Protein AF-0000000068763318 (afdb_homodimer)

Secondary structure (DSSP, 8-state):
-------TTEEEEEEEESS-HHHHHHHHH-HHHHHHHSS-TT-EEEEEEE--STT-BEEEEEE-TTS-EEEE--EEEEEETTTEEEEESSEEGGGEEP--SS--EEEEEEEEETTEEEEEEEEE-SSHHHHHHHHHTTHHHHHHHHHHHHHHHHHH--/-------TTEEEEEEEESS-HHHHHHHHH-HHHHHHHSS-TT-EEEEEEE--STT-BEEEEEE-TTS-EEEE--EEEEEETTTEEEEESSEEGGGEEP--SS--EEEEEEEEETTEEEEEEEEE-SSHHHHHHHHHTTHHHHHHHHHHHHHHHHHH--

Solvent-accessible surface area (backbone atoms only — not comparable to full-atom values): 15987 Å² total; per-residue (Å²): 126,85,70,79,76,77,56,82,27,48,48,77,50,74,44,80,33,74,30,43,41,69,28,46,36,50,38,66,72,32,65,81,50,28,38,74,21,74,36,43,77,81,33,38,43,43,76,78,42,79,36,97,37,59,35,18,28,38,24,36,33,41,33,42,86,85,70,47,74,47,84,44,60,11,15,27,56,40,63,41,92,60,38,37,40,30,35,28,25,43,22,22,50,74,49,27,32,43,89,52,96,62,70,32,18,41,37,37,37,41,38,80,45,95,82,16,14,40,38,33,43,38,36,32,27,64,37,54,68,58,32,50,49,45,50,71,75,34,41,66,61,43,52,50,48,20,49,51,42,40,37,58,52,16,57,69,64,105,127,85,70,78,76,78,57,84,27,48,48,76,49,75,45,80,35,70,29,43,40,69,28,46,36,50,38,66,73,32,66,80,50,28,38,73,21,73,34,42,78,80,31,37,42,42,76,77,41,80,36,98,36,59,36,18,28,38,23,38,34,40,34,41,86,86,70,47,75,47,82,43,59,11,15,26,58,39,63,42,91,59,38,37,40,31,35,29,25,44,23,21,52,74,48,26,33,43,89,54,96,61,70,32,18,42,38,38,37,42,38,80,44,97,80,19,14,39,38,33,44,38,35,32,26,64,36,53,67,59,33,50,49,44,51,71,77,34,40,67,61,42,52,49,48,19,51,51,41,40,38,57,52,14,58,69,65,106

Radius of gyration: 21.55 Å; Cα contacts (8 Å, |Δi|>4): 702; chains: 2; bounding box: 52×62×56 Å

Foldseek 3Di:
DPPPPPDLQKDKDKDFFQFALLLLLVCVQDVVNVQQQVWQPPKTKDFDFDDQAALGKGWIWIADPVGDIDTQTKGWHHDDRSAKTKIWSQAGHNGHGDPHPAGKIWMWGWDDDPRHTTIMIMIGDPDNVSSVVCVVVPVPNTVVSSVVSSSVSSVVVD/DPPPPPDLQKDKDKDFFQFALLLLLVCVQDVVNVQQQVWQPPKTKDFPFDDQAALGKGWIWIADPVGDIDTQTKGWHHDDRSAKTKIWSQAGHNGHGDPDPAGKIWMWGWDDDPRHIIIMIMIGDPDNVSSVVCVVVPVPNTVVSSVVSSSVSSVVVD

InterPro domains:
  IPR013538 Activator of Hsp90 ATPase homologue 1/2-like, C-terminal [PF08327] (19-153)
  IPR023393 START-like domain superfamily [G3DSA:3.30.530.20] (2-156)

Sequence (316 aa):
MSRSATDSRDLVISRLLSAPAPALWRAWADPALLRTWWCPKPWQTEVLAFDFRAGGAFHTVMHGPDGERSDNPGCFLEVIPQQKIVMTSMLTADYRPAVSPFAMTAIITFADEQVGCRYTATVLHADDETREQHEQMGFFEGWNIVIDQLNDLALTLRMSRSATDSRDLVISRLLSAPAPALWRAWADPALLRTWWCPKPWQTEVLAFDFRAGGAFHTVMHGPDGERSDNPGCFLEVIPQQKIVMTSMLTADYRPAVSPFAMTAIITFADEQVGCRYTATVLHADDETREQHEQMGFFEGWNIVIDQLNDLALTLR

pLDDT: mean 95.03, std 11.16, range [24.98, 98.94]

Nearest PDB structures (foldseek):
  1xfs-assembly1_A  TM=9.653E-01  e=9.994E-19  Nitrosomonas europaea ATCC 19718
  1xfs-assembly1_B  TM=9.425E-01  e=2.017E-18  Nitrosomonas europaea ATCC 19718
  1xuv-assembly2_B-2  TM=8.984E-01  e=3.960E-11  Methanosarcina mazei Go1
  3uid-assembly1_A  TM=8.480E-01  e=1.031E-11  Mycolicibacterium smegmatis MC2 155
  2ldk-assembly1_A  TM=8.681E-01  e=1.049E-09  Paenarthrobacter aurescens TC1

Organism: NCBI:txid1432552

Structure (mmCIF, N/CA/C/O backbone):
data_AF-0000000068763318-model_v1
#
loop_
_entity.id
_entity.type
_entity.pdbx_description
1 polymer 'Probable glutathione S-transferase-related transmembrane protein'
#
loop_
_atom_site.group_PDB
_atom_site.id
_atom_site.type_symbol
_atom_site.label_atom_id
_atom_site.label_alt_id
_atom_site.label_comp_id
_atom_site.label_asym_id
_atom_site.label_entity_id
_atom_site.label_seq_id
_atom_site.pdbx_PDB_ins_code
_atom_site.Cartn_x
_atom_site.Cartn_y
_atom_site.Cartn_z
_atom_site.occupancy
_atom_site.B_iso_or_equiv
_atom_site.auth_seq_id
_atom_site.auth_comp_id
_atom_site.auth_asym_id
_atom_site.auth_atom_id
_atom_site.pdbx_PDB_model_num
ATOM 1 N N . MET A 1 1 ? 29.812 12.094 3.412 1 24.98 1 MET A N 1
ATOM 2 C CA . MET A 1 1 ? 28.672 11.477 4.078 1 24.98 1 MET A CA 1
ATOM 3 C C . MET A 1 1 ? 27.547 11.188 3.084 1 24.98 1 MET A C 1
ATOM 5 O O . MET A 1 1 ? 27.094 12.094 2.379 1 24.98 1 MET A O 1
ATOM 9 N N . SER A 1 2 ? 27.438 10.055 2.266 1 31.58 2 SER A N 1
ATOM 10 C CA . SER A 1 2 ? 26.891 9.977 0.915 1 31.58 2 SER A CA 1
ATOM 11 C C . SER A 1 2 ? 25.469 10.562 0.855 1 31.58 2 SER A C 1
ATOM 13 O O . SER A 1 2 ? 24.641 10.281 1.722 1 31.58 2 SER A O 1
ATOM 15 N N . ARG A 1 3 ? 25.234 11.695 0.525 1 34.66 3 ARG A N 1
ATOM 16 C CA . ARG A 1 3 ? 23.984 12.422 0.266 1 34.66 3 ARG A CA 1
ATOM 17 C C . ARG A 1 3 ? 22.922 11.5 -0.321 1 34.66 3 ARG A C 1
ATOM 19 O O . ARG A 1 3 ? 23.078 11.016 -1.446 1 34.66 3 ARG A O 1
ATOM 26 N N . SER A 1 4 ? 22.438 10.383 0.184 1 43.97 4 SER A N 1
ATOM 27 C CA . SER A 1 4 ? 21.516 9.508 -0.522 1 43.97 4 SER A CA 1
ATOM 28 C C . SER A 1 4 ? 20.641 10.289 -1.499 1 43.97 4 SER A C 1
ATOM 30 O O . SER A 1 4 ? 19.969 11.25 -1.11 1 43.97 4 SER A O 1
ATOM 32 N N . ALA A 1 5 ? 20.938 10.516 -2.746 1 52.41 5 ALA A N 1
ATOM 33 C CA . ALA A 1 5 ? 20.438 11.289 -3.885 1 52.41 5 ALA A CA 1
ATOM 34 C C . ALA A 1 5 ? 18.922 11.289 -3.936 1 52.41 5 ALA A C 1
ATOM 36 O O . ALA A 1 5 ? 18.297 10.227 -3.939 1 52.41 5 ALA A O 1
ATOM 37 N N . THR A 1 6 ? 18.234 12.367 -3.412 1 72.25 6 THR A N 1
ATOM 38 C CA . THR A 1 6 ? 16.797 12.656 -3.436 1 72.25 6 THR A CA 1
ATOM 39 C C . THR A 1 6 ? 16.188 12.266 -4.781 1 72.25 6 THR A C 1
ATOM 41 O O . THR A 1 6 ? 16.75 12.586 -5.836 1 72.25 6 THR A O 1
ATOM 44 N N . ASP A 1 7 ? 15.477 11.141 -4.863 1 91.25 7 ASP A N 1
ATOM 45 C CA . ASP A 1 7 ? 14.68 10.812 -6.043 1 91.25 7 ASP A CA 1
ATOM 46 C C . ASP A 1 7 ? 13.922 12.039 -6.551 1 91.25 7 ASP A C 1
ATOM 48 O O . ASP A 1 7 ? 13.219 12.703 -5.789 1 91.25 7 ASP A O 1
ATOM 52 N N . SER A 1 8 ? 14.242 12.492 -7.785 1 94.25 8 SER A N 1
ATOM 53 C CA . SER A 1 8 ? 13.641 13.695 -8.344 1 94.25 8 SER A CA 1
ATOM 54 C C . SER A 1 8 ? 12.117 13.656 -8.234 1 94.25 8 SER A C 1
ATOM 56 O O . SER A 1 8 ? 11.453 14.688 -8.344 1 94.25 8 SER A O 1
ATOM 58 N N . ARG A 1 9 ? 11.609 12.539 -8.016 1 96.44 9 ARG A N 1
ATOM 59 C CA . ARG A 1 9 ? 10.164 12.359 -7.961 1 96.44 9 ARG A CA 1
ATOM 60 C C . ARG A 1 9 ? 9.633 12.617 -6.555 1 96.44 9 ARG A C 1
ATOM 62 O O . ARG A 1 9 ? 8.43 12.5 -6.309 1 96.44 9 ARG A O 1
ATOM 69 N N . ASP A 1 10 ? 10.469 12.945 -5.605 1 98.19 10 ASP A N 1
ATOM 70 C CA . ASP A 1 10 ? 10.062 13.117 -4.215 1 98.19 10 ASP A CA 1
ATOM 71 C C . ASP A 1 10 ? 10 14.594 -3.836 1 98.19 10 ASP A C 1
ATOM 73 O O . ASP A 1 10 ? 10.789 15.398 -4.34 1 98.19 10 ASP A O 1
ATOM 77 N N . LEU A 1 11 ? 9.039 14.977 -3.016 1 98.44 11 LEU A N 1
ATOM 78 C CA . LEU A 1 11 ? 9.016 16.234 -2.291 1 98.44 11 LEU A CA 1
ATOM 79 C C . LEU A 1 11 ? 9.273 16.016 -0.804 1 98.44 11 LEU A C 1
ATOM 81 O O . LEU A 1 11 ? 8.734 15.094 -0.205 1 98.44 11 LEU A O 1
ATOM 85 N N . VAL A 1 12 ? 10.109 16.891 -0.189 1 98.44 12 VAL A N 1
ATOM 86 C CA . VAL A 1 12 ? 10.508 16.641 1.193 1 98.44 12 VAL A CA 1
ATOM 87 C C . VAL A 1 12 ? 10.461 17.938 1.984 1 98.44 12 VAL A C 1
ATOM 89 O O . VAL A 1 12 ? 10.914 18.984 1.502 1 98.44 12 VAL A O 1
ATOM 92 N N . ILE A 1 13 ? 9.883 17.922 3.158 1 98.5 13 ILE A N 1
ATOM 93 C CA . ILE A 1 13 ? 9.969 18.953 4.176 1 98.5 13 ILE A CA 1
ATOM 94 C C . ILE A 1 13 ? 10.531 18.375 5.469 1 98.5 13 ILE A C 1
ATOM 96 O O . ILE A 1 13 ? 10.023 17.359 5.969 1 98.5 13 ILE A O 1
ATOM 100 N N . SER A 1 14 ? 11.57 18.906 5.973 1 98.44 14 SER A N 1
ATOM 101 C CA . SER A 1 14 ? 12.133 18.531 7.262 1 98.44 14 SER A CA 1
ATOM 102 C C . SER A 1 14 ? 12.266 19.734 8.188 1 98.44 14 SER A C 1
ATOM 104 O O . SER A 1 14 ? 12.883 20.75 7.82 1 98.44 14 SER A O 1
ATOM 106 N N . ARG A 1 15 ? 11.68 19.641 9.305 1 97.94 15 ARG A N 1
ATOM 107 C CA . ARG A 1 15 ? 11.672 20.75 10.258 1 97.94 15 ARG A CA 1
ATOM 108 C C . ARG A 1 15 ? 11.945 20.25 11.672 1 97.94 15 ARG A C 1
ATOM 110 O O . ARG A 1 15 ? 11.547 19.141 12.039 1 97.94 15 ARG A O 1
ATOM 117 N N . LEU A 1 16 ? 12.656 21.094 12.414 1 98.19 16 LEU A N 1
ATOM 118 C CA . LEU A 1 16 ? 12.75 20.859 13.852 1 98.19 16 LEU A CA 1
ATOM 119 C C . LEU A 1 16 ? 11.586 21.531 14.586 1 98.19 16 LEU A C 1
ATOM 121 O O . LEU A 1 16 ? 11.469 22.766 14.586 1 98.19 16 LEU A O 1
ATOM 125 N N . LEU A 1 17 ? 10.75 20.703 15.156 1 98.5 17 LEU A N 1
ATOM 126 C CA . LEU A 1 17 ? 9.586 21.203 15.875 1 98.5 17 LEU A CA 1
ATOM 127 C C . LEU A 1 17 ? 9.867 21.266 17.375 1 98.5 17 LEU A C 1
ATOM 129 O O . LEU A 1 17 ? 10.617 20.453 17.906 1 98.5 17 LEU A O 1
ATOM 133 N N . SER A 1 18 ? 9.289 22.172 18.047 1 97.5 18 SER A N 1
ATOM 134 C CA . SER A 1 18 ? 9.477 22.328 19.484 1 97.5 18 SER A CA 1
ATOM 135 C C . SER A 1 18 ? 8.734 21.266 20.266 1 97.5 18 SER A C 1
ATOM 137 O O . SER A 1 18 ? 9.148 20.875 21.359 1 97.5 18 SER A O 1
ATOM 139 N N . ALA A 1 19 ? 7.641 20.781 19.766 1 97.5 19 ALA A N 1
ATOM 140 C CA . ALA A 1 19 ? 6.863 19.75 20.453 1 97.5 19 ALA A CA 1
ATOM 141 C C . ALA A 1 19 ? 7.605 18.406 20.438 1 97.5 19 ALA A C 1
ATOM 143 O O . ALA A 1 19 ? 8.227 18.047 19.438 1 97.5 19 ALA A O 1
ATOM 144 N N . PRO A 1 20 ? 7.547 17.703 21.578 1 96.19 20 PRO A N 1
ATOM 145 C CA . PRO A 1 20 ? 8.203 16.391 21.609 1 96.19 20 PRO A CA 1
ATOM 146 C C . PRO A 1 20 ? 7.453 15.336 20.797 1 96.19 20 PRO A C 1
ATOM 148 O O . PRO A 1 20 ? 6.254 15.484 20.547 1 96.19 20 PRO A O 1
ATOM 151 N N . ALA A 1 21 ? 8.078 14.242 20.484 1 96.88 21 ALA A N 1
ATOM 152 C CA . ALA A 1 21 ? 7.559 13.195 19.609 1 96.88 21 ALA A CA 1
ATOM 153 C C . ALA A 1 21 ? 6.27 12.602 20.172 1 96.88 21 ALA A C 1
ATOM 155 O O . ALA A 1 21 ? 5.301 12.414 19.438 1 96.88 21 ALA A O 1
ATOM 156 N N . PRO A 1 22 ? 6.195 12.344 21.469 1 97 22 PRO A N 1
ATOM 157 C CA . PRO A 1 22 ? 4.957 11.742 21.969 1 97 22 PRO A CA 1
ATOM 158 C C . PRO A 1 22 ? 3.738 12.641 21.75 1 97 22 PRO A C 1
ATOM 160 O O . PRO A 1 22 ? 2.648 12.148 21.453 1 97 22 PRO A O 1
ATOM 163 N N . ALA A 1 23 ? 3.93 13.93 21.906 1 97.62 23 ALA A N 1
ATOM 164 C CA . ALA A 1 23 ? 2.826 14.867 21.703 1 97.62 23 ALA A CA 1
ATOM 165 C C . ALA A 1 23 ? 2.434 14.953 20.234 1 97.62 23 ALA A C 1
ATOM 167 O O . ALA A 1 23 ? 1.246 15 19.906 1 97.62 23 ALA A O 1
ATOM 168 N N . LEU A 1 24 ? 3.408 14.961 19.375 1 98.56 24 LEU A N 1
ATOM 169 C CA . LEU A 1 24 ? 3.146 14.953 17.938 1 98.56 24 LEU A CA 1
ATOM 170 C C . LEU A 1 24 ? 2.406 13.68 17.531 1 98.56 24 LEU A C 1
ATOM 172 O O . LEU A 1 24 ? 1.455 13.734 16.75 1 98.56 24 LEU A O 1
ATOM 176 N N . TRP A 1 25 ? 2.816 12.617 18.109 1 98.5 25 TRP A N 1
ATOM 177 C CA . TRP A 1 25 ? 2.201 11.32 17.828 1 98.5 25 TRP A CA 1
ATOM 178 C C . TRP A 1 25 ? 0.743 11.305 18.266 1 98.5 25 TRP A C 1
ATOM 180 O O . TRP A 1 25 ? -0.128 10.828 17.531 1 98.5 25 TRP A O 1
ATOM 190 N N . ARG A 1 26 ? 0.531 11.812 19.391 1 98.25 26 ARG A N 1
ATOM 191 C CA . ARG A 1 26 ? -0.837 11.875 19.906 1 98.25 26 ARG A CA 1
ATOM 192 C C . ARG A 1 26 ? -1.73 12.688 18.969 1 98.25 26 ARG A C 1
ATOM 194 O O . ARG A 1 26 ? -2.867 12.289 18.688 1 98.25 26 ARG A O 1
ATOM 201 N N . ALA A 1 27 ? -1.209 13.773 18.453 1 98.69 27 ALA A N 1
ATOM 202 C CA . ALA A 1 27 ? -1.957 14.609 17.516 1 98.69 27 ALA A CA 1
ATOM 203 C C . ALA A 1 27 ? -2.287 13.844 16.234 1 98.69 27 ALA A C 1
ATOM 205 O O . ALA A 1 27 ? -3.367 14.016 15.672 1 98.69 27 ALA A O 1
ATOM 206 N N . TRP A 1 28 ? -1.395 12.984 15.789 1 98.75 28 TRP A N 1
ATOM 207 C CA . TRP A 1 28 ? -1.589 12.156 14.602 1 98.75 28 TRP A CA 1
ATOM 208 C C . TRP A 1 28 ? -2.59 11.039 14.867 1 98.75 28 TRP A C 1
ATOM 210 O O . TRP A 1 28 ? -3.449 10.75 14.039 1 98.75 28 TRP A O 1
ATOM 220 N N . ALA A 1 29 ? -2.5 10.484 16.016 1 98.56 29 ALA A N 1
ATOM 221 C CA . ALA A 1 29 ? -3.131 9.195 16.281 1 98.56 29 ALA A CA 1
ATOM 222 C C . ALA A 1 29 ? -4.594 9.367 16.672 1 98.56 29 ALA A C 1
ATOM 224 O O . ALA A 1 29 ? -5.371 8.414 16.625 1 98.56 29 ALA A O 1
ATOM 225 N N . ASP A 1 30 ? -4.949 10.516 17.078 1 98.44 30 ASP A N 1
ATOM 226 C CA . ASP A 1 30 ? -6.316 10.805 17.516 1 98.44 30 ASP A CA 1
ATOM 227 C C . ASP A 1 30 ? -7.082 11.578 16.438 1 98.44 30 ASP A C 1
ATOM 229 O O . ASP A 1 30 ? -6.789 12.742 16.172 1 98.44 30 ASP A O 1
ATOM 233 N N . PRO A 1 31 ? -8.109 10.906 15.852 1 98.56 31 PRO A N 1
ATOM 234 C CA . PRO A 1 31 ? -8.82 11.57 14.758 1 98.56 31 PRO A CA 1
ATOM 235 C C . PRO A 1 31 ? -9.5 12.867 15.203 1 98.56 31 PRO A C 1
ATOM 237 O O . PRO A 1 31 ? -9.695 13.773 14.391 1 98.56 31 PRO A O 1
ATOM 240 N N . ALA A 1 32 ? -9.914 12.961 16.438 1 98.38 32 ALA A N 1
ATOM 241 C CA . ALA A 1 32 ? -10.508 14.195 16.953 1 98.38 32 ALA A CA 1
ATOM 242 C C . ALA A 1 32 ? -9.484 15.336 16.953 1 98.38 32 ALA A C 1
ATOM 244 O O . ALA A 1 32 ? -9.844 16.5 16.734 1 98.38 32 ALA A O 1
ATOM 245 N N . LEU A 1 33 ? -8.242 15.039 17.234 1 98.69 33 LEU A N 1
ATOM 246 C CA . LEU A 1 33 ? -7.172 16.031 17.172 1 98.69 33 LEU A CA 1
ATOM 247 C C . LEU A 1 33 ? -6.746 16.281 15.734 1 98.69 33 LEU A C 1
ATOM 249 O O . LEU A 1 33 ? -6.527 17.438 15.336 1 98.69 33 LEU A O 1
ATOM 253 N N . LEU A 1 34 ? -6.656 15.203 14.922 1 98.69 34 LEU A N 1
ATOM 254 C CA . LEU A 1 34 ? -6.219 15.305 13.531 1 98.69 34 LEU A CA 1
ATOM 255 C C . LEU A 1 34 ? -7.082 16.297 12.758 1 98.69 34 LEU A C 1
ATOM 257 O O . LEU A 1 34 ? -6.566 17.109 11.992 1 98.69 34 LEU A O 1
ATOM 261 N N . ARG A 1 35 ? -8.375 16.297 12.977 1 98 35 ARG A N 1
ATOM 262 C CA . ARG A 1 35 ? -9.305 17.141 12.234 1 98 35 ARG A CA 1
ATOM 263 C C . ARG A 1 35 ? -8.969 18.625 12.422 1 98 35 ARG A C 1
ATOM 265 O O . ARG A 1 35 ? -9.359 19.453 11.609 1 98 35 ARG A O 1
ATOM 272 N N . THR A 1 36 ? -8.258 18.938 13.469 1 98.12 36 THR A N 1
ATOM 273 C CA . THR A 1 36 ? -8.047 20.344 13.812 1 98.12 36 THR A CA 1
ATOM 274 C C . THR A 1 36 ? -6.816 20.891 13.109 1 98.12 36 THR A C 1
ATOM 276 O O . THR A 1 36 ? -6.637 22.109 13.023 1 98.12 36 THR A O 1
ATOM 279 N N . TRP A 1 37 ? -5.957 20.047 12.594 1 98.62 37 TRP A N 1
ATOM 280 C CA . TRP A 1 37 ? -4.699 20.578 12.094 1 98.62 37 TRP A CA 1
ATOM 281 C C . TRP A 1 37 ? -4.414 20.078 10.68 1 98.62 37 TRP A C 1
ATOM 283 O O . TRP A 1 37 ? -3.535 20.594 9.992 1 98.62 37 TRP A O 1
ATOM 293 N N . TRP A 1 38 ? -5.059 19.078 10.141 1 98.44 38 TRP A N 1
ATOM 294 C CA . TRP A 1 38 ? -4.695 18.297 8.961 1 98.44 38 TRP A CA 1
ATOM 295 C C . TRP A 1 38 ? -4.895 19.109 7.691 1 98.44 38 TRP A C 1
ATOM 297 O O . TRP A 1 38 ? -4.262 18.844 6.668 1 98.44 38 TRP A O 1
ATOM 307 N N . CYS A 1 39 ? -5.762 20.109 7.621 1 98 39 CYS A N 1
ATOM 308 C CA . CYS A 1 39 ? -5.922 21.031 6.496 1 98 39 CYS A CA 1
ATOM 309 C C . CYS A 1 39 ? -5.352 22.406 6.824 1 98 39 CYS A C 1
ATOM 311 O O . CYS A 1 39 ? -5.496 22.891 7.949 1 98 39 CYS A O 1
ATOM 313 N N . PRO A 1 40 ? -4.793 22.953 5.793 1 97.38 40 PRO A N 1
ATOM 314 C CA . PRO A 1 40 ? -4.41 24.359 6.031 1 97.38 40 PRO A CA 1
ATOM 315 C C . PRO A 1 40 ? -5.617 25.266 6.219 1 97.38 40 PRO A C 1
ATOM 317 O O . PRO A 1 40 ? -6.504 25.312 5.363 1 97.38 40 PRO A O 1
ATOM 320 N N . LYS A 1 41 ? -5.648 25.953 7.285 1 96.19 41 LYS A N 1
ATOM 321 C CA . LYS A 1 41 ? -6.742 26.891 7.543 1 96.19 41 LYS A CA 1
ATOM 322 C C . LYS A 1 41 ? -6.824 27.953 6.457 1 96.19 41 LYS A C 1
ATOM 324 O O . LYS A 1 41 ? -5.797 28.438 5.965 1 96.19 41 LYS A O 1
ATOM 329 N N . PRO A 1 42 ? -7.957 28.344 5.926 1 96.94 42 PRO A N 1
ATOM 330 C CA . PRO A 1 42 ? -9.234 28.125 6.613 1 96.94 42 PRO A CA 1
ATOM 331 C C . PRO A 1 42 ? -9.945 26.859 6.164 1 96.94 42 PRO A C 1
ATOM 333 O O . PRO A 1 42 ? -11.117 26.656 6.496 1 96.94 42 PRO A O 1
ATOM 336 N N . TRP A 1 43 ? -9.273 26.016 5.391 1 97.56 43 TRP A N 1
ATOM 337 C CA . TRP A 1 43 ? -9.867 24.719 5.055 1 97.56 43 TRP A CA 1
ATOM 338 C C . TRP A 1 43 ? -10.141 23.906 6.312 1 97.56 43 TRP A C 1
ATOM 340 O O . TRP A 1 43 ? -9.461 24.062 7.324 1 97.56 43 TRP A O 1
ATOM 350 N N . GLN A 1 44 ? -11.164 23.062 6.156 1 98.06 44 GLN A N 1
ATOM 351 C CA . GLN A 1 44 ? -11.539 22.203 7.273 1 98.06 44 GLN A CA 1
ATOM 352 C C . GLN A 1 44 ? -11.461 20.734 6.887 1 98.06 44 GLN A C 1
ATOM 354 O O . GLN A 1 44 ? -11.656 20.375 5.719 1 98.06 44 GLN A O 1
ATOM 359 N N . THR A 1 45 ? -11.203 19.938 7.91 1 98.56 45 THR A N 1
ATOM 360 C CA . THR A 1 45 ? -11.117 18.5 7.699 1 98.56 45 THR A CA 1
ATOM 361 C C . THR A 1 45 ? -12.312 17.797 8.32 1 98.56 45 THR A C 1
ATOM 363 O O . THR A 1 45 ? -12.656 18.047 9.477 1 98.56 45 THR A O 1
ATOM 366 N N . GLU A 1 46 ? -12.914 17.016 7.598 1 98.44 46 GLU A N 1
ATOM 367 C CA . GLU A 1 46 ? -13.82 15.984 8.102 1 98.44 46 GLU A CA 1
ATOM 368 C C . GLU A 1 46 ? -13.188 14.602 8.031 1 98.44 46 GLU A C 1
ATOM 370 O O . GLU A 1 46 ? -12.688 14.188 6.98 1 98.44 46 GLU A O 1
ATOM 375 N N . VAL A 1 47 ? -13.133 13.867 9.156 1 98.69 47 VAL A N 1
ATOM 376 C CA . VAL A 1 47 ? -12.609 12.508 9.164 1 98.69 47 VAL A CA 1
ATOM 377 C C . VAL A 1 47 ? -13.75 11.516 9 1 98.69 47 VAL A C 1
ATOM 379 O O . VAL A 1 47 ? -14.594 11.367 9.891 1 98.69 47 VAL A O 1
ATOM 382 N N . LEU A 1 48 ? -13.766 10.82 7.91 1 98.38 48 LEU A N 1
ATOM 383 C CA . LEU A 1 48 ? -14.844 9.875 7.633 1 98.38 48 LEU A CA 1
ATOM 384 C C . LEU A 1 48 ? -14.5 8.492 8.164 1 98.38 48 LEU A C 1
ATOM 386 O O . LEU A 1 48 ? -15.383 7.77 8.641 1 98.38 48 LEU A O 1
ATOM 390 N N . ALA A 1 49 ? -13.336 8.008 8.07 1 98.69 49 ALA A N 1
ATOM 391 C CA . ALA A 1 49 ? -12.836 6.742 8.586 1 98.69 49 ALA A CA 1
ATOM 392 C C . ALA A 1 49 ? -11.367 6.859 8.992 1 98.69 49 ALA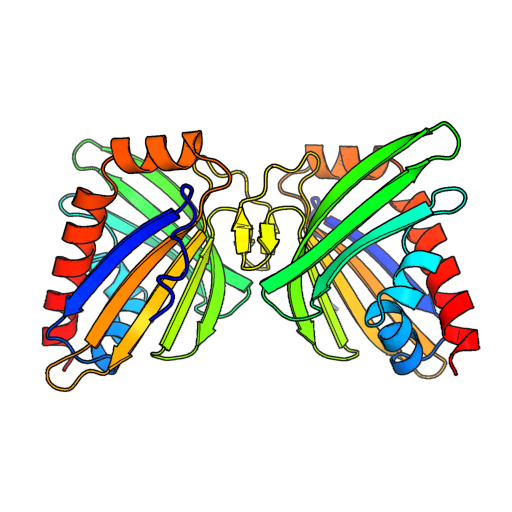 A C 1
ATOM 394 O O . ALA A 1 49 ? -10.57 7.488 8.289 1 98.69 49 ALA A O 1
ATOM 395 N N . PHE A 1 50 ? -11.039 6.332 10.109 1 98.88 50 PHE A N 1
ATOM 396 C CA . PHE A 1 50 ? -9.703 6.41 10.68 1 98.88 50 PHE A CA 1
ATOM 397 C C . PHE A 1 50 ? -9.383 5.156 11.477 1 98.88 50 PHE A C 1
ATOM 399 O O . PHE A 1 50 ? -9.984 4.906 12.523 1 98.88 50 PHE A O 1
ATOM 406 N N . ASP A 1 51 ? -8.516 4.316 10.992 1 98.81 51 ASP A N 1
ATOM 407 C CA . ASP A 1 51 ? -8 3.096 11.609 1 98.81 51 ASP A CA 1
ATOM 408 C C . ASP A 1 51 ? -6.477 3.051 11.547 1 98.81 51 ASP A C 1
ATOM 410 O O . ASP A 1 51 ? -5.898 2.613 10.555 1 98.81 51 ASP A O 1
ATOM 414 N N . PHE A 1 52 ? -5.836 3.514 12.633 1 98.69 52 PHE A N 1
ATOM 415 C CA . PHE A 1 52 ? -4.43 3.896 12.664 1 98.69 52 PHE A CA 1
ATOM 416 C C . PHE A 1 52 ? -3.537 2.67 12.812 1 98.69 52 PHE A C 1
ATOM 418 O O . PHE A 1 52 ? -2.822 2.535 13.812 1 98.69 52 PHE A O 1
ATOM 425 N N . ARG A 1 53 ? -3.498 1.783 11.82 1 98.38 53 ARG A N 1
ATOM 426 C CA . ARG A 1 53 ? -2.684 0.579 11.688 1 98.38 53 ARG A CA 1
ATOM 427 C C . ARG A 1 53 ? -2.416 0.256 10.219 1 98.38 53 ARG A C 1
ATOM 429 O O . ARG A 1 53 ? -3.102 0.765 9.328 1 98.38 53 ARG A O 1
ATOM 436 N N . ALA A 1 54 ? -1.438 -0.583 9.969 1 98.25 54 ALA A N 1
ATOM 437 C CA . ALA A 1 54 ? -1.193 -1.046 8.602 1 98.25 54 ALA A CA 1
ATOM 438 C C . ALA A 1 54 ? -2.455 -1.656 7.996 1 98.25 54 ALA A C 1
ATOM 440 O O . ALA A 1 54 ? -3.115 -2.484 8.625 1 98.25 54 ALA A O 1
ATOM 441 N N . GLY A 1 55 ? -2.83 -1.16 6.82 1 98.5 55 GLY A N 1
ATOM 442 C CA . GLY A 1 55 ? -4.039 -1.62 6.156 1 98.5 55 GLY A CA 1
ATOM 443 C C . GLY A 1 55 ? -5.281 -0.863 6.586 1 98.5 55 GLY A C 1
ATOM 444 O O . GLY A 1 55 ? -6.352 -1.032 5.996 1 98.5 55 GLY A O 1
ATOM 445 N N . GLY A 1 56 ? -5.164 -0.032 7.562 1 98.75 56 GLY A N 1
ATOM 446 C CA . GLY A 1 56 ? -6.301 0.702 8.094 1 98.75 56 GLY A CA 1
ATOM 447 C C . GLY A 1 56 ? -6.711 1.878 7.23 1 98.75 56 GLY A C 1
ATOM 448 O O . GLY A 1 56 ? -5.891 2.422 6.484 1 98.75 56 GLY A O 1
ATOM 449 N N . ALA A 1 57 ? -7.891 2.316 7.379 1 98.69 57 ALA A N 1
ATOM 450 C CA . ALA A 1 57 ? -8.469 3.408 6.602 1 98.69 57 ALA A CA 1
ATOM 451 C C . ALA A 1 57 ? -7.93 4.758 7.059 1 98.69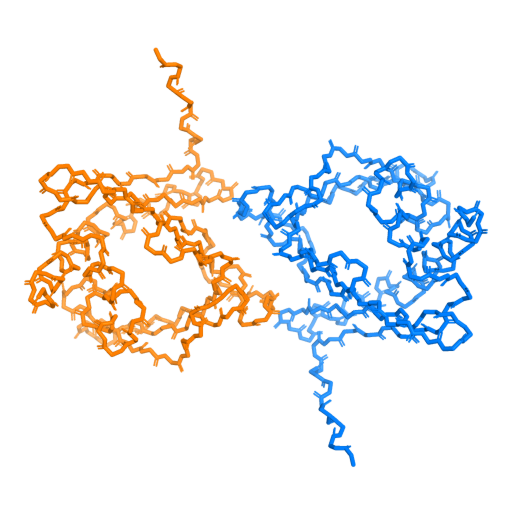 57 ALA A C 1
ATOM 453 O O . ALA A 1 57 ? -7.773 4.996 8.258 1 98.69 57 ALA A O 1
ATOM 454 N N . PHE A 1 58 ? -7.613 5.559 6.219 1 98.62 58 PHE A N 1
ATOM 455 C CA . PHE A 1 58 ? -7.414 6.992 6.391 1 98.62 58 PHE A CA 1
ATOM 456 C C . PHE A 1 58 ? -8.25 7.781 5.395 1 98.62 58 PHE A C 1
ATOM 458 O O . PHE A 1 58 ? -7.777 8.125 4.312 1 98.62 58 PHE A O 1
ATOM 465 N N . HIS A 1 59 ? -9.484 8.133 5.766 1 98.12 59 HIS A N 1
ATOM 466 C CA . HIS A 1 59 ? -10.445 8.758 4.871 1 98.12 59 HIS A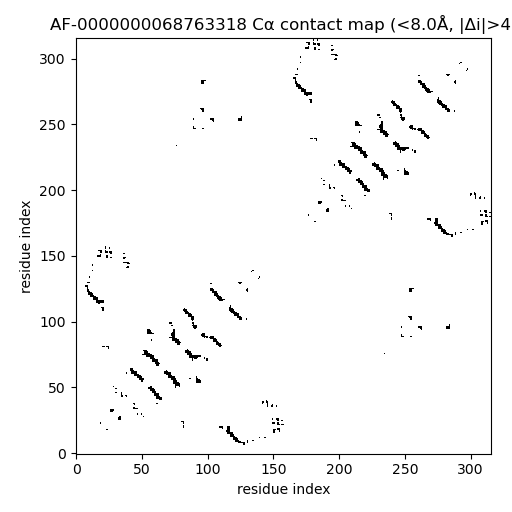 CA 1
ATOM 467 C C . HIS A 1 59 ? -10.891 10.117 5.402 1 98.12 59 HIS A C 1
ATOM 469 O O . HIS A 1 59 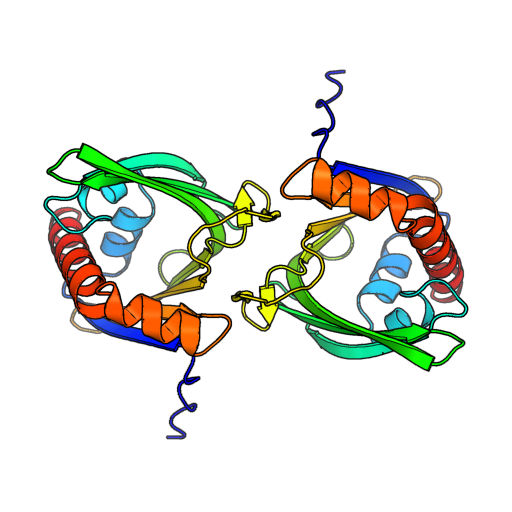? -11.617 10.188 6.395 1 98.12 59 HIS A O 1
ATOM 475 N N . THR A 1 60 ? -10.422 11.125 4.734 1 97.88 60 THR A N 1
ATOM 476 C CA . THR A 1 60 ? -10.781 12.484 5.137 1 97.88 60 THR A CA 1
ATOM 477 C C . THR A 1 60 ? -11.461 13.227 3.99 1 97.88 60 THR A C 1
ATOM 479 O O . THR A 1 60 ? -11.281 12.875 2.824 1 97.88 60 THR A O 1
ATOM 482 N N . VAL A 1 61 ? -12.266 14.188 4.32 1 97.81 61 VAL A N 1
ATOM 483 C CA . VAL A 1 61 ? -12.82 15.156 3.381 1 97.81 61 VAL A CA 1
ATOM 484 C C . VAL A 1 61 ? -12.367 16.562 3.762 1 97.81 61 VAL A C 1
ATOM 486 O O . VAL A 1 61 ? -12.43 16.953 4.934 1 97.81 61 VAL A O 1
ATOM 489 N N . MET A 1 62 ? -11.891 17.25 2.783 1 97.44 62 MET A N 1
ATOM 490 C CA . MET A 1 62 ? -11.5 18.641 2.975 1 97.44 62 MET A CA 1
ATOM 491 C C . MET A 1 62 ? -12.594 19.578 2.48 1 97.44 62 MET A C 1
ATOM 493 O O . MET A 1 62 ? -13.156 19.375 1.405 1 97.44 62 MET A O 1
ATOM 497 N N . HIS A 1 63 ? -12.836 20.562 3.256 1 98.12 63 HIS A N 1
ATOM 498 C CA . HIS A 1 63 ? -13.82 21.578 2.918 1 98.12 63 HIS A CA 1
ATOM 499 C C . HIS A 1 63 ? -13.18 22.953 2.812 1 98.12 63 HIS A C 1
ATOM 501 O O . HIS A 1 63 ? -12.562 23.438 3.768 1 98.12 63 HIS A O 1
ATOM 507 N N . GLY A 1 64 ? -13.375 23.562 1.658 1 96.88 64 GLY A N 1
ATOM 508 C CA . GLY A 1 64 ? -12.852 24.906 1.458 1 96.88 64 GLY A CA 1
ATOM 509 C C . GLY A 1 64 ? -13.797 26 1.937 1 96.88 64 GLY A C 1
ATOM 510 O O . GLY A 1 64 ? -14.961 25.719 2.242 1 96.88 64 GLY A O 1
ATOM 511 N N . PRO A 1 65 ? -13.297 27.219 1.982 1 96.12 65 PRO A N 1
ATOM 512 C CA . PRO A 1 65 ? -14.078 28.344 2.514 1 96.12 65 PRO A CA 1
ATOM 513 C C . PRO A 1 65 ? -15.227 28.75 1.596 1 96.12 65 PRO A C 1
ATOM 515 O O . PRO A 1 65 ? -16.188 29.359 2.049 1 96.12 65 PRO A O 1
ATOM 518 N N . ASP A 1 66 ? -15.133 28.391 0.343 1 96.88 66 ASP A N 1
ATOM 519 C CA . ASP A 1 66 ? -16.141 28.797 -0.625 1 96.88 66 ASP A CA 1
ATOM 520 C C . ASP A 1 66 ? -17.016 27.625 -1.039 1 96.88 66 ASP A C 1
ATOM 522 O O . ASP A 1 66 ? -17.594 27.609 -2.135 1 96.88 66 ASP A O 1
ATOM 526 N N . GLY A 1 67 ? -17.016 26.594 -0.275 1 96.56 67 GLY A N 1
ATOM 527 C CA . GLY A 1 67 ? -17.891 25.469 -0.539 1 96.56 67 GLY A CA 1
ATOM 528 C C . GLY A 1 67 ? -17.188 24.328 -1.274 1 96.56 67 GLY A C 1
ATOM 529 O O . GLY A 1 67 ? -17.812 23.312 -1.58 1 96.56 67 GLY A O 1
ATOM 530 N N . GLU A 1 68 ? -15.891 24.453 -1.584 1 96.62 68 GLU A N 1
ATOM 531 C CA . GLU A 1 68 ? -15.133 23.375 -2.213 1 96.62 68 GLU A CA 1
ATOM 532 C C . GLU A 1 68 ? -15.148 22.125 -1.352 1 96.62 68 GLU A C 1
ATOM 534 O O . GLU A 1 68 ? -15.203 22.203 -0.123 1 96.62 68 GLU A O 1
ATOM 539 N N . ARG A 1 69 ? -15.195 21.031 -2.041 1 96.5 69 ARG A N 1
ATOM 540 C CA . ARG A 1 69 ? -15.141 19.734 -1.377 1 96.5 69 ARG A CA 1
ATOM 541 C C . ARG A 1 69 ? -14.156 18.797 -2.074 1 96.5 69 ARG A C 1
ATOM 543 O O . ARG A 1 69 ? -14.203 18.641 -3.297 1 96.5 69 ARG A O 1
ATOM 550 N N . SER A 1 70 ? -13.281 18.266 -1.315 1 95.19 70 SER A N 1
ATOM 551 C CA . SER A 1 70 ? -12.32 17.297 -1.836 1 95.19 70 SER A CA 1
ATOM 552 C C . SER A 1 70 ? -12.336 16 -1.027 1 95.19 70 SER A C 1
ATOM 554 O O . SER A 1 70 ? -11.945 15.992 0.141 1 95.19 70 SER A O 1
ATOM 556 N N . ASP A 1 71 ? -12.805 14.945 -1.598 1 96 71 ASP A N 1
ATOM 557 C CA . ASP A 1 71 ? -12.859 13.625 -0.976 1 96 71 ASP A CA 1
ATOM 558 C C . ASP A 1 71 ? -11.531 12.883 -1.141 1 96 71 ASP A C 1
ATOM 560 O O . ASP A 1 71 ? -11.039 12.719 -2.26 1 96 71 ASP A O 1
ATOM 564 N N . ASN A 1 72 ? -10.898 12.422 -0.011 1 96.06 72 ASN A N 1
ATOM 565 C CA . ASN A 1 72 ? -9.547 11.867 -0.024 1 96.06 72 ASN A CA 1
ATOM 566 C C . ASN A 1 72 ? -9.484 10.516 0.681 1 96.06 72 ASN A C 1
ATOM 568 O O . ASN A 1 72 ? -8.961 10.414 1.791 1 96.06 72 ASN A O 1
ATOM 572 N N . PRO A 1 73 ? -9.992 9.516 0.052 1 97 73 PRO A N 1
ATOM 573 C CA . PRO A 1 73 ? -9.781 8.18 0.623 1 97 73 PRO A CA 1
ATOM 574 C C . PRO A 1 73 ? -8.328 7.727 0.546 1 97 73 PRO A C 1
ATOM 576 O O . PRO A 1 73 ? -7.637 8.023 -0.432 1 97 73 PRO A O 1
ATOM 579 N N . GLY A 1 74 ? -7.891 7.027 1.627 1 98.06 74 GLY A N 1
ATOM 580 C CA . GLY A 1 74 ? -6.535 6.508 1.673 1 98.06 74 GLY A CA 1
ATOM 581 C C . GLY A 1 74 ? -6.375 5.344 2.635 1 98.06 74 GLY A C 1
ATOM 582 O O . GLY A 1 74 ? -7.363 4.816 3.148 1 98.06 74 GLY A O 1
ATOM 583 N N . CYS A 1 75 ? -5.141 4.977 2.779 1 98.62 75 CYS A N 1
ATOM 584 C CA . CYS A 1 75 ? -4.793 3.805 3.576 1 98.62 75 CYS A CA 1
ATOM 585 C C . CYS A 1 75 ? -3.469 4.012 4.301 1 98.62 75 CYS A C 1
ATOM 587 O O . CYS A 1 75 ? -2.512 4.531 3.723 1 98.62 75 CYS A O 1
ATOM 589 N N . PHE A 1 76 ? -3.441 3.639 5.598 1 98.88 76 PHE A N 1
ATOM 590 C CA . PHE A 1 76 ? -2.152 3.523 6.27 1 98.88 76 PHE A CA 1
ATOM 591 C C . PHE A 1 76 ? -1.412 2.273 5.812 1 98.88 76 PHE A C 1
ATOM 593 O O . PHE A 1 76 ? -2.014 1.206 5.668 1 98.88 76 PHE A O 1
ATOM 600 N N . LEU A 1 77 ? -0.125 2.387 5.598 1 98.88 77 LEU A N 1
ATOM 601 C CA . LEU A 1 77 ? 0.666 1.26 5.113 1 98.88 77 LEU A CA 1
ATOM 602 C C . LEU A 1 77 ? 1.625 0.768 6.191 1 98.88 77 LEU A C 1
ATOM 604 O O . LEU A 1 77 ? 1.906 -0.43 6.281 1 98.88 77 LEU A O 1
ATOM 608 N N . GLU A 1 78 ? 2.148 1.678 6.93 1 98.62 78 GLU A N 1
ATOM 609 C CA . GLU A 1 78 ? 3.014 1.412 8.07 1 98.62 78 GLU A CA 1
ATOM 610 C C . GLU A 1 78 ? 2.758 2.406 9.203 1 98.62 78 GLU A C 1
ATOM 612 O O . GLU A 1 78 ? 2.605 3.605 8.961 1 98.62 78 GLU A O 1
ATOM 617 N N . VAL A 1 79 ? 2.654 1.882 10.344 1 98.69 79 VAL A N 1
ATOM 618 C CA . VAL A 1 79 ? 2.506 2.703 11.539 1 98.69 79 VAL A CA 1
ATOM 619 C C . VAL A 1 79 ? 3.412 2.172 12.648 1 98.69 79 VAL A C 1
ATOM 621 O O . VAL A 1 79 ? 3.129 1.128 13.242 1 98.69 79 VAL A O 1
ATOM 624 N N . ILE A 1 80 ? 4.48 2.82 12.828 1 98.25 80 ILE A N 1
ATOM 625 C CA . ILE A 1 80 ? 5.414 2.494 13.898 1 98.25 80 ILE A CA 1
ATOM 626 C C . ILE A 1 80 ? 5.359 3.572 14.984 1 98.25 80 ILE A C 1
ATOM 628 O O . ILE A 1 80 ? 5.82 4.695 14.766 1 98.25 80 ILE A O 1
ATOM 632 N N . PRO A 1 81 ? 4.816 3.275 16.141 1 98.19 81 PRO A N 1
ATOM 633 C CA . PRO A 1 81 ? 4.523 4.293 17.156 1 98.19 81 PRO A CA 1
ATOM 634 C C . PRO A 1 81 ? 5.699 5.234 17.406 1 98.19 81 PRO A C 1
ATOM 636 O O . PRO A 1 81 ? 6.816 4.785 17.672 1 98.19 81 PRO A O 1
ATOM 639 N N . GLN A 1 82 ? 5.438 6.57 17.203 1 97.75 82 GLN A N 1
ATOM 640 C CA . GLN A 1 82 ? 6.293 7.715 17.5 1 97.75 82 GLN A CA 1
ATOM 641 C C . GLN A 1 82 ? 7.52 7.738 16.594 1 97.75 82 GLN A C 1
ATOM 643 O O . GLN A 1 82 ? 8.484 8.453 16.875 1 97.75 82 GLN A O 1
ATOM 648 N N . GLN A 1 83 ? 7.531 6.961 15.609 1 98.31 83 GLN A N 1
ATOM 649 C CA . GLN A 1 83 ? 8.719 6.875 14.773 1 98.31 83 GLN A CA 1
ATOM 650 C C . GLN A 1 83 ? 8.375 7.113 13.305 1 98.31 83 GLN A C 1
ATOM 652 O O . GLN A 1 83 ? 9.102 7.816 12.594 1 98.31 83 GLN A O 1
ATOM 657 N N . LYS A 1 84 ? 7.289 6.492 12.859 1 98.75 84 LYS A N 1
ATOM 658 C CA . LYS A 1 84 ? 7.07 6.504 11.414 1 98.75 84 LYS A CA 1
ATOM 659 C C . LYS A 1 84 ? 5.602 6.262 11.078 1 98.75 84 LYS A C 1
ATOM 661 O O . LYS A 1 84 ? 4.949 5.414 11.695 1 98.75 84 LYS A O 1
ATOM 666 N N . ILE A 1 85 ? 5.059 6.969 10.125 1 98.88 85 ILE A N 1
ATOM 667 C CA . ILE A 1 85 ? 3.76 6.75 9.5 1 98.88 85 ILE A CA 1
ATOM 668 C C . ILE A 1 85 ? 3.916 6.73 7.98 1 98.88 85 ILE A C 1
ATOM 670 O O . ILE A 1 85 ? 4.52 7.637 7.398 1 98.88 85 ILE A O 1
ATOM 674 N N . VAL A 1 86 ? 3.492 5.727 7.289 1 98.94 86 VAL A N 1
ATOM 675 C CA . VAL A 1 86 ? 3.373 5.699 5.836 1 98.94 86 VAL A CA 1
ATOM 676 C C . VAL A 1 86 ? 1.9 5.598 5.441 1 98.94 86 VAL A C 1
ATOM 678 O O . VAL A 1 86 ? 1.167 4.758 5.969 1 98.94 86 VAL A O 1
ATOM 681 N N . MET A 1 87 ? 1.425 6.438 4.586 1 98.81 87 MET A N 1
ATOM 682 C CA . MET A 1 87 ? 0.057 6.426 4.074 1 98.81 87 MET A CA 1
ATOM 683 C C . MET A 1 87 ? 0.035 6.691 2.574 1 98.81 87 MET A C 1
ATOM 685 O O . MET A 1 87 ? 0.966 7.289 2.031 1 98.81 87 MET A O 1
ATOM 689 N N . THR A 1 88 ? -1.001 6.262 1.912 1 98.81 88 THR A N 1
ATOM 690 C CA . THR A 1 88 ? -1.063 6.406 0.462 1 98.81 88 THR A CA 1
ATOM 691 C C . THR A 1 88 ? -2.488 6.719 0.012 1 98.81 88 THR A C 1
ATOM 693 O O . THR A 1 88 ? -3.451 6.371 0.696 1 98.81 88 THR A O 1
ATOM 696 N N . SER A 1 89 ? -2.572 7.41 -1.094 1 98.06 89 SER A N 1
ATOM 697 C CA . SER A 1 89 ? -3.861 7.645 -1.735 1 98.06 89 SER A CA 1
ATOM 698 C C . SER A 1 89 ? -4.164 6.578 -2.781 1 98.06 89 SER A C 1
ATOM 700 O O . SER A 1 89 ? -5.219 6.602 -3.416 1 98.06 89 SER A O 1
ATOM 702 N N . MET A 1 90 ? -3.27 5.594 -2.98 1 98 90 MET A N 1
ATOM 703 C CA . MET A 1 90 ? -3.396 4.59 -4.035 1 98 90 MET A CA 1
ATOM 704 C C . MET A 1 90 ? -4.297 3.443 -3.588 1 98 90 MET A C 1
ATOM 706 O O . MET A 1 90 ? -4.789 2.674 -4.418 1 98 90 MET A O 1
ATOM 710 N N . LEU A 1 91 ? -4.453 3.355 -2.336 1 98.5 91 LEU A N 1
ATOM 711 C CA . LEU A 1 91 ? -5.246 2.295 -1.727 1 98.5 91 LEU A CA 1
ATOM 712 C C . LEU A 1 91 ? -6.203 2.865 -0.684 1 98.5 91 LEU A C 1
ATOM 714 O O . LEU A 1 91 ? -5.977 3.957 -0.158 1 98.5 91 LEU A O 1
ATOM 718 N N . THR A 1 92 ? -7.258 2.121 -0.402 1 97.94 92 THR A N 1
ATOM 719 C CA . THR A 1 92 ? -8.156 2.418 0.706 1 97.94 92 THR A CA 1
ATOM 720 C C . THR A 1 92 ? -8.117 1.306 1.749 1 97.94 92 THR A C 1
ATOM 722 O O . THR A 1 92 ? -7.203 0.482 1.753 1 97.94 92 THR A O 1
ATOM 725 N N . ALA A 1 93 ? -9.008 1.307 2.67 1 97.5 93 ALA A N 1
ATOM 726 C CA . ALA A 1 93 ? -9.055 0.33 3.754 1 97.5 93 ALA A CA 1
ATOM 727 C C . ALA A 1 93 ? -8.844 -1.087 3.229 1 97.5 93 ALA A C 1
ATOM 729 O O . ALA A 1 93 ? -9.383 -1.45 2.178 1 97.5 93 ALA A O 1
ATOM 730 N N . ASP A 1 94 ? -8.031 -1.829 4.004 1 97.12 94 ASP A N 1
ATOM 731 C CA . ASP A 1 94 ? -7.742 -3.236 3.744 1 97.12 94 ASP A CA 1
ATOM 732 C C . ASP A 1 94 ? -7.043 -3.414 2.398 1 97.12 94 ASP A C 1
ATOM 734 O O . ASP A 1 94 ? -7.203 -4.445 1.742 1 97.12 94 ASP A O 1
ATOM 738 N N . TYR A 1 95 ? -6.434 -2.326 1.934 1 98.56 95 TYR A N 1
ATOM 739 C CA . TYR A 1 95 ? -5.539 -2.318 0.781 1 98.56 95 TYR A CA 1
ATOM 740 C C . TYR A 1 95 ? -6.328 -2.426 -0.52 1 98.56 95 TYR A C 1
ATOM 742 O O . TYR A 1 95 ? -5.828 -2.961 -1.513 1 98.56 95 TYR A O 1
ATOM 750 N N . ARG A 1 96 ? -7.566 -1.957 -0.541 1 98.25 96 ARG A N 1
ATOM 751 C CA . ARG A 1 96 ? -8.312 -1.962 -1.795 1 98.25 96 ARG A CA 1
ATOM 752 C C . ARG A 1 96 ? -7.805 -0.875 -2.736 1 98.25 96 ARG A C 1
ATOM 754 O O . ARG A 1 96 ? -7.645 0.279 -2.334 1 98.25 96 ARG A O 1
ATOM 761 N N . PRO A 1 97 ? -7.562 -1.222 -3.992 1 97.81 97 PRO A N 1
ATOM 762 C CA . PRO A 1 97 ? -7.152 -0.196 -4.953 1 97.81 97 PRO A CA 1
ATOM 763 C C . PRO A 1 97 ? -8.109 0.991 -4.996 1 97.81 97 PRO A C 1
ATOM 765 O O . PRO A 1 97 ? -9.328 0.805 -4.961 1 97.81 97 PRO A O 1
ATOM 768 N N . ALA A 1 98 ? -7.523 2.127 -5.055 1 95.06 98 ALA A N 1
ATOM 769 C CA . ALA A 1 98 ? -8.32 3.352 -5.043 1 95.06 98 ALA A CA 1
ATOM 770 C C . ALA A 1 98 ? -8.438 3.943 -6.445 1 95.06 98 ALA A C 1
ATOM 772 O O . ALA A 1 98 ? -7.562 3.73 -7.289 1 95.06 98 ALA A O 1
ATOM 773 N N . VAL A 1 99 ? -9.492 4.605 -6.672 1 85 99 VAL A N 1
ATOM 774 C CA . VAL A 1 99 ? -9.586 5.555 -7.773 1 85 99 VAL A CA 1
ATOM 775 C C . VAL A 1 99 ? -9.32 6.969 -7.266 1 85 99 VAL A C 1
ATOM 777 O O . VAL A 1 99 ? -10.219 7.621 -6.73 1 85 99 VAL A O 1
ATOM 780 N N . SER A 1 100 ? -8.102 7.379 -7.176 1 79.5 100 SER A N 1
ATOM 781 C CA . SER A 1 100 ? -7.754 8.648 -6.551 1 79.5 100 SER A CA 1
ATOM 782 C C . SER A 1 100 ? -7.449 9.711 -7.602 1 79.5 100 SER A C 1
ATOM 784 O O . SER A 1 100 ? -6.773 9.438 -8.594 1 79.5 100 SER A O 1
ATOM 786 N N . PRO A 1 101 ? -7.891 10.898 -7.293 1 78.62 101 PRO A N 1
ATOM 787 C CA . PRO A 1 101 ? -7.574 11.992 -8.219 1 78.62 101 PRO A CA 1
ATOM 788 C C . PRO A 1 101 ? -6.113 12.43 -8.133 1 78.62 101 PRO A C 1
ATOM 790 O O . PRO A 1 101 ? -5.613 13.102 -9.031 1 78.62 101 PRO A O 1
ATOM 793 N N . PHE A 1 102 ? -5.527 12.102 -7.125 1 91.75 102 PHE A N 1
ATOM 794 C CA . PHE A 1 102 ? -4.129 12.492 -6.98 1 91.75 102 PHE A CA 1
ATOM 795 C C . PHE A 1 102 ? -3.326 11.391 -6.301 1 91.75 102 PHE A C 1
ATOM 797 O O . PHE A 1 102 ? -3.523 11.109 -5.117 1 91.75 102 PHE A O 1
ATOM 804 N N . ALA A 1 103 ? -2.391 10.844 -6.98 1 94.75 103 ALA A N 1
ATOM 805 C CA . ALA A 1 103 ? -1.65 9.656 -6.566 1 94.75 103 ALA A CA 1
ATOM 806 C C . ALA A 1 103 ? -0.375 10.031 -5.82 1 94.75 103 ALA A C 1
ATOM 808 O O . ALA A 1 103 ? 0.483 10.734 -6.363 1 94.75 103 ALA A O 1
ATOM 809 N N . MET A 1 104 ? -0.251 9.5 -4.594 1 97.94 104 MET A N 1
ATOM 810 C CA . MET A 1 104 ? 0.962 9.766 -3.826 1 97.94 104 MET A CA 1
ATOM 811 C C . MET A 1 104 ? 1.08 8.812 -2.646 1 97.94 104 MET A C 1
ATOM 813 O O . MET A 1 104 ? 0.102 8.164 -2.266 1 97.94 104 MET A O 1
ATOM 817 N N . THR A 1 105 ? 2.266 8.656 -2.102 1 98.75 105 THR A N 1
ATOM 818 C CA . THR A 1 105 ? 2.549 8.078 -0.791 1 98.75 105 THR A CA 1
ATOM 819 C C . THR A 1 105 ? 3.305 9.078 0.085 1 98.75 105 THR A C 1
ATOM 821 O O . THR A 1 105 ? 4.258 9.711 -0.37 1 98.75 105 THR A O 1
ATOM 824 N N . ALA A 1 106 ? 2.84 9.25 1.274 1 98.81 106 ALA A N 1
ATOM 825 C CA . ALA A 1 106 ? 3.521 10.125 2.229 1 98.81 106 ALA A CA 1
ATOM 826 C C . ALA A 1 106 ? 4.184 9.305 3.338 1 98.81 106 ALA A C 1
ATOM 828 O O . ALA A 1 106 ? 3.582 8.375 3.873 1 98.81 106 ALA A O 1
ATOM 829 N N . ILE A 1 107 ? 5.375 9.656 3.627 1 98.81 107 ILE A N 1
ATOM 830 C CA . ILE A 1 107 ? 6.145 9.078 4.727 1 98.81 107 ILE A CA 1
ATOM 831 C C . ILE A 1 107 ? 6.457 10.156 5.758 1 98.81 107 ILE A C 1
ATOM 833 O O . ILE A 1 107 ? 7.133 11.141 5.449 1 98.81 107 ILE A O 1
ATOM 837 N N . ILE A 1 108 ? 5.988 9.992 6.945 1 98.88 108 ILE A N 1
ATOM 838 C CA . ILE A 1 108 ? 6.238 10.898 8.062 1 98.88 108 ILE A CA 1
ATOM 839 C C . ILE A 1 108 ? 7.152 10.227 9.086 1 98.88 108 ILE A C 1
ATOM 841 O O . ILE A 1 108 ? 6.863 9.117 9.539 1 98.88 108 ILE A O 1
ATOM 845 N N . THR A 1 109 ? 8.219 10.883 9.453 1 98.81 109 THR A N 1
ATOM 846 C CA . THR A 1 109 ? 9.102 10.328 10.469 1 98.81 109 THR A CA 1
ATOM 847 C C . THR A 1 109 ? 9.297 11.312 11.617 1 98.81 109 THR A C 1
ATOM 849 O O . THR A 1 109 ? 9.242 12.531 11.414 1 98.81 109 THR A O 1
ATOM 852 N N . PHE A 1 110 ? 9.484 10.773 12.719 1 98.56 110 PHE A N 1
ATOM 853 C CA . PHE A 1 110 ? 9.742 11.477 13.969 1 98.56 110 PHE A CA 1
ATOM 854 C C . PHE A 1 110 ? 11.078 11.062 14.562 1 98.56 110 PHE A C 1
ATOM 856 O O . PHE A 1 110 ? 11.32 9.875 14.797 1 98.56 110 PHE A O 1
ATOM 863 N N . ALA A 1 111 ? 11.898 11.969 14.75 1 97.81 111 ALA A N 1
ATOM 864 C CA . ALA A 1 111 ? 13.172 11.695 15.414 1 97.81 111 ALA A CA 1
ATOM 865 C C . ALA A 1 111 ? 13.398 12.648 16.578 1 97.81 111 ALA A C 1
ATOM 867 O O . ALA A 1 111 ? 13.523 13.859 16.391 1 97.81 111 ALA A O 1
ATOM 868 N N . ASP A 1 112 ? 13.492 12.047 17.719 1 93 112 ASP A N 1
ATOM 869 C CA . ASP A 1 112 ? 13.75 12.867 18.906 1 93 112 ASP A CA 1
ATOM 870 C C . ASP A 1 112 ? 15.102 13.57 18.797 1 93 112 ASP A C 1
ATOM 872 O O . ASP A 1 112 ? 16.094 12.953 18.422 1 93 112 ASP A O 1
ATOM 876 N N . GLU A 1 113 ? 15.023 14.844 19.062 1 92.94 113 GLU A N 1
ATOM 877 C CA . GLU A 1 113 ? 16.25 15.617 19.203 1 92.94 113 GLU A CA 1
ATOM 878 C C . GLU A 1 113 ? 16.297 16.312 20.562 1 92.94 113 GLU A C 1
ATOM 880 O O . GLU A 1 113 ? 15.352 16.234 21.344 1 92.94 113 GLU A O 1
ATOM 885 N N . GLN A 1 114 ? 17.453 16.797 20.922 1 86.62 114 GLN A N 1
ATOM 886 C CA . GLN A 1 114 ? 17.688 17.375 22.234 1 86.62 114 GLN A CA 1
ATOM 887 C C . GLN A 1 114 ? 16.625 18.438 22.562 1 86.62 114 GLN A C 1
ATOM 889 O O . GLN A 1 114 ? 16.094 18.453 23.672 1 86.62 114 GLN A O 1
ATOM 894 N N . VAL A 1 115 ? 16.375 19.312 21.656 1 88.25 115 VAL A N 1
ATOM 895 C CA . VAL A 1 115 ? 15.422 20.406 21.891 1 88.25 115 VAL A CA 1
ATOM 896 C C . VAL A 1 115 ? 14.188 20.203 21 1 88.25 115 VAL A C 1
ATOM 898 O O . VAL A 1 115 ? 14.016 20.891 20 1 88.25 115 VAL A O 1
ATOM 901 N N . GLY A 1 116 ? 13.531 18.984 21.031 1 94.94 116 GLY A N 1
ATOM 902 C CA . GLY A 1 116 ? 12.312 18.781 20.266 1 94.94 116 GLY A CA 1
ATOM 903 C C . GLY A 1 116 ? 12.359 17.547 19.391 1 94.94 116 GLY A C 1
ATOM 904 O O . GLY A 1 116 ? 12.922 16.516 19.781 1 94.94 116 GLY A O 1
ATOM 905 N N . CYS A 1 117 ? 11.641 17.656 18.219 1 98.25 117 CYS A N 1
ATOM 906 C CA . CYS A 1 117 ? 11.492 16.484 17.344 1 98.25 117 CYS A CA 1
ATOM 907 C C . CYS A 1 117 ? 11.719 16.859 15.891 1 98.25 117 CYS A C 1
ATOM 909 O O . CYS A 1 117 ? 11.094 17.781 15.375 1 98.25 117 CYS A O 1
ATOM 911 N N . ARG A 1 118 ? 12.727 16.25 15.258 1 98.56 118 ARG A N 1
ATOM 912 C CA . ARG A 1 118 ? 12.859 16.375 13.805 1 98.56 118 ARG A CA 1
ATOM 913 C C . ARG A 1 118 ? 11.711 15.68 13.086 1 98.56 118 ARG A C 1
ATOM 915 O O . ARG A 1 118 ? 11.578 14.453 13.172 1 98.56 118 ARG A O 1
ATOM 922 N N . TYR A 1 119 ? 10.852 16.469 12.555 1 98.69 119 TYR A N 1
ATOM 923 C CA . TYR A 1 119 ? 9.695 16.016 11.789 1 98.69 119 TYR A CA 1
ATOM 924 C C . TYR A 1 119 ? 9.969 16.094 10.297 1 98.69 119 TYR A C 1
ATOM 926 O O . TYR A 1 119 ? 10.258 17.156 9.766 1 98.69 119 TYR A O 1
ATOM 934 N N . THR A 1 120 ? 9.891 14.93 9.594 1 98.75 120 THR A N 1
ATOM 935 C CA . THR A 1 120 ? 10.148 14.914 8.156 1 98.75 120 THR A CA 1
ATOM 936 C C . THR A 1 120 ? 8.969 14.312 7.406 1 98.75 120 THR A C 1
ATOM 938 O O . THR A 1 120 ? 8.516 13.211 7.719 1 98.75 120 THR A O 1
ATOM 941 N N . ALA A 1 121 ? 8.43 15.039 6.48 1 98.69 121 ALA A N 1
ATOM 942 C CA . ALA A 1 121 ? 7.438 14.578 5.516 1 98.69 121 ALA A CA 1
ATOM 943 C C . ALA A 1 121 ? 8.062 14.344 4.148 1 98.69 121 ALA A C 1
ATOM 945 O O . ALA A 1 121 ? 8.586 15.273 3.527 1 98.69 121 ALA A O 1
ATOM 946 N N . THR A 1 122 ? 8.125 13.141 3.707 1 98.62 122 THR A N 1
ATOM 947 C CA . THR A 1 122 ? 8.555 12.766 2.365 1 98.62 122 THR A CA 1
ATOM 948 C C . THR A 1 122 ? 7.383 12.258 1.539 1 98.62 122 THR A C 1
ATOM 950 O O . THR A 1 122 ? 6.703 11.305 1.936 1 98.62 122 THR A O 1
ATOM 953 N N . VAL A 1 123 ? 7.145 12.852 0.409 1 98.69 123 VAL A N 1
ATOM 954 C CA . VAL A 1 123 ? 6.027 12.445 -0.436 1 98.69 123 VAL A CA 1
ATOM 955 C C . VAL A 1 123 ? 6.559 11.859 -1.744 1 98.69 123 VAL A C 1
ATOM 957 O O . VAL A 1 123 ? 7.316 12.516 -2.461 1 98.69 123 VAL A O 1
ATOM 960 N N . LEU A 1 124 ? 6.152 10.664 -2.014 1 98.56 124 LEU A N 1
ATOM 961 C CA . LEU A 1 124 ? 6.57 9.914 -3.195 1 98.56 124 LEU A CA 1
ATOM 962 C C . LEU A 1 124 ? 5.523 10.016 -4.301 1 98.56 124 LEU A C 1
ATOM 964 O O . LEU A 1 124 ? 4.324 9.938 -4.031 1 98.56 124 LEU A O 1
ATOM 968 N N . HIS A 1 125 ? 6.012 10.18 -5.543 1 98.12 125 HIS A N 1
ATOM 969 C CA . HIS A 1 125 ? 5.156 10.211 -6.727 1 98.12 125 HIS A CA 1
ATOM 970 C C . HIS A 1 125 ? 5.621 9.195 -7.766 1 98.12 125 HIS A C 1
ATOM 972 O O . HIS A 1 125 ? 6.758 8.719 -7.711 1 98.12 125 HIS A O 1
ATOM 978 N N . ALA A 1 126 ? 4.754 8.883 -8.734 1 96.06 126 ALA A N 1
ATOM 979 C CA . ALA A 1 126 ? 5.066 7.895 -9.766 1 96.06 126 ALA A CA 1
ATOM 980 C C . ALA A 1 126 ? 6.066 8.453 -10.773 1 96.06 126 ALA A C 1
ATOM 982 O O . ALA A 1 126 ? 6.879 7.715 -11.328 1 96.06 126 ALA A O 1
ATOM 983 N N . ASP A 1 127 ? 5.898 9.805 -10.969 1 95.69 127 ASP A N 1
ATOM 984 C CA . ASP A 1 127 ? 6.691 10.438 -12.016 1 95.69 127 ASP A CA 1
ATOM 985 C C . ASP A 1 127 ? 6.906 11.922 -11.727 1 95.69 127 ASP A C 1
ATOM 987 O O . ASP A 1 127 ? 6.316 12.469 -10.789 1 95.69 127 ASP A O 1
ATOM 991 N N . ASP A 1 128 ? 7.773 12.508 -12.523 1 96.75 128 ASP A N 1
ATOM 992 C CA . ASP A 1 128 ? 8.125 13.914 -12.32 1 96.75 128 ASP A CA 1
ATOM 993 C C . ASP A 1 128 ? 6.93 14.828 -12.586 1 96.75 128 ASP A C 1
ATOM 995 O O . ASP A 1 128 ? 6.781 15.867 -11.945 1 96.75 128 ASP A O 1
ATOM 999 N N . GLU A 1 129 ? 6.18 14.445 -13.539 1 96.06 129 GLU A N 1
ATOM 1000 C CA . GLU A 1 129 ? 5.02 15.266 -13.875 1 96.06 129 GLU A CA 1
ATOM 1001 C C . GLU A 1 129 ? 4.066 15.391 -12.695 1 96.06 129 GLU A C 1
ATOM 1003 O O . GLU A 1 129 ? 3.627 16.484 -12.352 1 96.06 129 GLU A O 1
ATOM 1008 N N . THR A 1 130 ? 3.768 14.281 -12.07 1 96.19 130 THR A N 1
ATOM 1009 C CA . THR A 1 130 ? 2.885 14.289 -10.906 1 96.19 130 THR A CA 1
ATOM 1010 C C . THR A 1 130 ? 3.521 15.055 -9.75 1 96.19 130 THR A C 1
ATOM 1012 O O . THR A 1 130 ? 2.84 15.781 -9.031 1 96.19 130 THR A O 1
ATOM 1015 N N . ARG A 1 131 ? 4.781 14.852 -9.562 1 97.06 131 ARG A N 1
ATOM 1016 C CA . ARG A 1 131 ? 5.523 15.57 -8.539 1 97.06 131 ARG A CA 1
ATOM 1017 C C . ARG A 1 131 ? 5.418 17.078 -8.75 1 97.06 131 ARG A C 1
ATOM 1019 O O . ARG A 1 131 ? 5.141 17.828 -7.805 1 97.06 131 ARG A O 1
ATOM 1026 N N . GLU A 1 132 ? 5.664 17.516 -9.953 1 97.44 132 GLU A N 1
ATOM 1027 C CA . GLU A 1 132 ? 5.586 18.922 -10.289 1 97.44 132 GLU A CA 1
ATOM 1028 C C . GLU A 1 132 ? 4.18 19.469 -10.07 1 97.44 132 GLU A C 1
ATOM 1030 O O . GLU A 1 132 ? 4.016 20.594 -9.578 1 97.44 132 GLU A O 1
ATOM 1035 N N . GLN A 1 133 ? 3.234 18.734 -10.453 1 96.81 133 GLN A N 1
ATOM 1036 C CA . GLN A 1 133 ? 1.848 19.109 -10.219 1 96.81 133 GLN A CA 1
ATOM 1037 C C . GLN A 1 133 ? 1.593 19.359 -8.727 1 96.81 133 GLN A C 1
ATOM 1039 O O . GLN A 1 133 ? 0.97 20.344 -8.352 1 96.81 133 GLN A O 1
ATOM 1044 N N . HIS A 1 134 ? 2.055 18.438 -7.91 1 97.31 134 HIS A N 1
ATOM 1045 C CA . HIS A 1 134 ? 1.871 18.578 -6.469 1 97.31 134 HIS A CA 1
ATOM 1046 C C . HIS A 1 134 ? 2.525 19.859 -5.949 1 97.31 134 HIS A C 1
ATOM 1048 O O . HIS A 1 134 ? 1.938 20.562 -5.129 1 97.31 134 HIS A O 1
ATOM 1054 N N . GLU A 1 135 ? 3.666 20.125 -6.379 1 96.94 135 GLU A N 1
ATOM 1055 C CA . GLU A 1 135 ? 4.367 21.344 -5.984 1 96.94 135 GLU A CA 1
ATOM 1056 C C . GLU A 1 135 ? 3.582 22.578 -6.387 1 96.94 135 GLU A C 1
ATOM 1058 O O . GLU A 1 135 ? 3.438 23.516 -5.598 1 96.94 135 GLU A O 1
ATOM 1063 N N . GLN A 1 136 ? 3.068 22.531 -7.602 1 96.12 136 GLN A N 1
ATOM 1064 C CA . GLN A 1 136 ? 2.33 23.672 -8.141 1 96.12 136 GLN A CA 1
ATOM 1065 C C . GLN A 1 136 ? 1.009 23.859 -7.398 1 96.12 136 GLN A C 1
ATOM 1067 O O . GLN A 1 136 ? 0.527 24.984 -7.266 1 96.12 136 GLN A O 1
ATOM 1072 N N . MET A 1 137 ? 0.437 22.828 -6.895 1 93.19 137 MET A N 1
ATOM 1073 C CA . MET A 1 137 ? -0.805 22.891 -6.125 1 93.19 137 MET A CA 1
ATOM 1074 C C . MET A 1 137 ? -0.573 23.531 -4.762 1 93.19 137 MET A C 1
ATOM 1076 O O . MET A 1 137 ? -1.526 23.812 -4.035 1 93.19 137 MET A O 1
ATOM 1080 N N . GLY A 1 138 ? 0.762 23.719 -4.426 1 94.62 138 GLY A N 1
ATOM 1081 C CA . GLY A 1 138 ? 1.07 24.375 -3.166 1 94.62 138 GLY A CA 1
ATOM 1082 C C . GLY A 1 138 ? 1.535 23.422 -2.086 1 94.62 138 GLY A C 1
ATOM 1083 O O . GLY A 1 138 ? 1.166 23.562 -0.919 1 94.62 138 GLY A O 1
ATOM 1084 N N . PHE A 1 139 ? 2.234 22.422 -2.447 1 95.25 139 PHE A N 1
ATOM 1085 C CA . PHE A 1 139 ? 2.75 21.453 -1.488 1 95.25 139 PHE A CA 1
ATOM 1086 C C . PHE A 1 139 ? 3.516 22.156 -0.37 1 95.25 139 PHE A C 1
ATOM 1088 O O . PHE A 1 139 ? 3.17 22.016 0.806 1 95.25 139 PHE A O 1
ATOM 1095 N N . PHE A 1 140 ? 4.492 22.859 -0.729 1 96.75 140 PHE A N 1
ATOM 1096 C CA . PHE A 1 140 ? 5.359 23.453 0.285 1 96.75 140 PHE A CA 1
ATOM 1097 C C . PHE A 1 140 ? 4.582 24.406 1.172 1 96.75 140 PHE A C 1
ATOM 1099 O O . PHE A 1 140 ? 4.648 24.328 2.4 1 96.75 140 PHE A O 1
ATOM 1106 N N . GLU A 1 141 ? 3.834 25.234 0.585 1 97.12 141 GLU A N 1
ATOM 1107 C CA . GLU A 1 141 ? 3.066 26.188 1.374 1 97.12 141 GLU A CA 1
ATOM 1108 C C . GLU A 1 141 ? 2.057 25.484 2.273 1 97.12 141 GLU A C 1
ATOM 1110 O O . GLU A 1 141 ? 2.049 25.688 3.488 1 97.12 141 GLU A O 1
ATOM 1115 N N . GLY A 1 142 ? 1.192 24.656 1.718 1 97.19 142 GLY A N 1
ATOM 1116 C CA . GLY A 1 142 ? 0.14 23.984 2.461 1 97.19 142 GLY A CA 1
ATOM 1117 C C . GLY A 1 142 ? 0.67 23.078 3.555 1 97.19 142 GLY A C 1
ATOM 1118 O O . GLY A 1 142 ? 0.189 23.125 4.691 1 97.19 142 GLY A O 1
ATOM 1119 N N . TRP A 1 143 ? 1.636 22.266 3.252 1 97.94 143 TRP A N 1
ATOM 1120 C CA . TRP A 1 143 ? 2.15 21.297 4.219 1 97.94 143 TRP A CA 1
ATOM 1121 C C . TRP A 1 143 ? 2.891 22 5.352 1 97.94 143 TRP A C 1
ATOM 1123 O O . TRP A 1 143 ? 2.861 21.562 6.496 1 97.94 143 TRP A O 1
ATOM 1133 N N . ASN A 1 144 ? 3.576 23.141 4.988 1 98.38 144 ASN A N 1
ATOM 1134 C CA . ASN A 1 144 ? 4.227 23.875 6.062 1 98.38 144 ASN A CA 1
ATOM 1135 C C . ASN A 1 144 ? 3.209 24.5 7.016 1 98.38 144 ASN A C 1
ATOM 1137 O O . ASN A 1 144 ? 3.43 24.531 8.227 1 98.38 144 ASN A O 1
ATOM 1141 N N . ILE A 1 145 ? 2.129 25.016 6.457 1 98.44 145 ILE A N 1
ATOM 1142 C CA . ILE A 1 145 ? 1.067 25.547 7.309 1 98.44 145 ILE A CA 1
ATOM 1143 C C . ILE A 1 145 ? 0.554 24.438 8.234 1 98.44 145 ILE A C 1
ATOM 1145 O O . ILE A 1 145 ? 0.424 24.656 9.445 1 98.44 145 ILE A O 1
ATOM 1149 N N . VAL A 1 146 ? 0.294 23.25 7.742 1 98.44 146 VAL A N 1
ATOM 1150 C CA . VAL A 1 146 ? -0.267 22.156 8.531 1 98.44 146 VAL A CA 1
ATOM 1151 C C . VAL A 1 146 ? 0.752 21.688 9.57 1 98.44 146 VAL A C 1
ATOM 1153 O O . VAL A 1 146 ? 0.384 21.328 10.688 1 98.44 146 VAL A O 1
ATOM 1156 N N . ILE A 1 147 ? 2.027 21.719 9.227 1 98.75 147 ILE A N 1
ATOM 1157 C CA . ILE A 1 147 ? 3.066 21.328 10.18 1 98.75 147 ILE A CA 1
ATOM 1158 C C . ILE A 1 147 ? 3.125 22.344 11.32 1 98.75 147 ILE A C 1
ATOM 1160 O O . ILE A 1 147 ? 3.311 21.984 12.477 1 98.75 147 ILE A O 1
ATOM 1164 N N . ASP A 1 148 ? 3.006 23.672 11.023 1 98.75 148 ASP A N 1
ATOM 1165 C CA . ASP A 1 148 ? 2.902 24.688 12.07 1 98.75 148 ASP A CA 1
ATOM 1166 C C . ASP A 1 148 ? 1.707 24.406 12.984 1 98.75 148 ASP A C 1
ATOM 1168 O O . ASP A 1 148 ? 1.83 24.469 14.211 1 98.75 148 ASP A O 1
ATOM 1172 N N . GLN A 1 149 ? 0.572 24.172 12.352 1 98.88 149 GLN A N 1
ATOM 1173 C CA . GLN A 1 149 ? -0.649 23.891 13.094 1 98.88 149 GLN A CA 1
ATOM 1174 C C . GLN A 1 149 ? -0.474 22.656 13.992 1 98.88 149 GLN A C 1
ATOM 1176 O O . GLN A 1 149 ? -0.914 22.672 15.141 1 98.88 149 GLN A O 1
ATOM 1181 N N . LEU A 1 150 ? 0.168 21.609 13.492 1 98.81 150 LEU A N 1
ATOM 1182 C CA . LEU A 1 150 ? 0.464 20.391 14.242 1 98.81 150 LEU A CA 1
ATOM 1183 C C . LEU A 1 150 ? 1.333 20.703 15.453 1 98.81 150 LEU A C 1
ATOM 1185 O O . LEU A 1 150 ? 1.026 20.266 16.562 1 98.81 150 LEU A O 1
ATOM 1189 N N . ASN A 1 151 ? 2.414 21.406 15.188 1 98.69 151 ASN A N 1
ATOM 1190 C CA . ASN A 1 151 ? 3.316 21.781 16.266 1 98.69 151 ASN A CA 1
ATO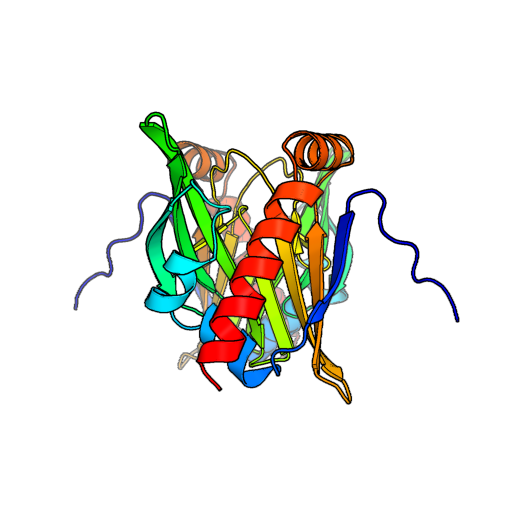M 1191 C C . ASN A 1 151 ? 2.586 22.562 17.359 1 98.69 151 ASN A C 1
ATOM 1193 O O . ASN A 1 151 ? 2.736 22.25 18.547 1 98.69 151 ASN A O 1
ATOM 1197 N N . ASP A 1 152 ? 1.849 23.578 16.984 1 98.62 152 ASP A N 1
ATOM 1198 C CA . ASP A 1 152 ? 1.119 24.406 17.938 1 98.62 152 ASP A CA 1
ATOM 1199 C C . ASP A 1 152 ? 0.156 23.562 18.766 1 98.62 152 ASP A C 1
ATOM 1201 O O . ASP A 1 152 ? 0.105 23.703 19.984 1 98.62 152 ASP A O 1
ATOM 1205 N N . LEU A 1 153 ? -0.59 22.719 18.125 1 98.75 153 LEU A N 1
ATOM 1206 C CA . LEU A 1 153 ? -1.507 21.828 18.828 1 98.75 153 LEU A CA 1
ATOM 1207 C C . LEU A 1 153 ? -0.75 20.922 19.797 1 98.75 153 LEU A C 1
ATOM 1209 O O . LEU A 1 153 ? -1.129 20.797 20.969 1 98.75 153 LEU A O 1
ATOM 1213 N N . ALA A 1 154 ? 0.329 20.281 19.281 1 98.44 154 ALA A N 1
ATOM 1214 C CA . ALA A 1 154 ? 1.088 19.328 20.078 1 98.44 154 ALA A CA 1
ATOM 1215 C C . ALA A 1 154 ? 1.638 19.969 21.344 1 98.44 154 ALA A C 1
ATOM 1217 O O . ALA A 1 154 ? 1.725 19.328 22.391 1 98.44 154 ALA A O 1
ATOM 1218 N N . LEU A 1 155 ? 2.006 21.219 21.281 1 97.62 155 LEU A N 1
ATOM 1219 C CA . LEU A 1 155 ? 2.535 21.938 22.438 1 97.62 155 LEU A CA 1
ATOM 1220 C C . LEU A 1 155 ? 1.471 22.094 23.516 1 97.62 155 LEU A C 1
ATOM 1222 O O . LEU A 1 155 ? 1.796 22.281 24.688 1 97.62 155 LEU A O 1
ATOM 1226 N N . THR A 1 156 ? 0.237 22 23.109 1 97.75 156 THR A N 1
ATOM 1227 C CA . THR A 1 156 ? -0.841 22.094 24.078 1 97.75 156 THR A CA 1
ATOM 1228 C C . THR A 1 156 ? -1.143 20.734 24.703 1 97.75 156 THR A C 1
ATOM 1230 O O . THR A 1 156 ? -1.882 20.641 25.672 1 97.75 156 THR A O 1
ATOM 1233 N N . LEU A 1 157 ? -0.747 19.672 24.172 1 95.12 157 LEU A N 1
ATOM 1234 C CA . LEU A 1 157 ? -1.035 18.312 24.594 1 95.12 157 LEU A CA 1
ATOM 1235 C C . LEU A 1 157 ? 0.03 17.797 25.562 1 95.12 157 LEU A C 1
ATOM 1237 O O . LEU A 1 157 ? -0.071 16.688 26.078 1 95.12 157 LEU A O 1
ATOM 1241 N N . ARG A 1 158 ? 1.042 18.578 25.828 1 82.5 158 ARG A N 1
ATOM 1242 C CA . ARG A 1 158 ? 2.111 18.188 26.734 1 82.5 158 ARG A CA 1
ATOM 1243 C C . ARG A 1 158 ? 1.596 18.078 28.172 1 82.5 158 ARG A C 1
ATOM 1245 O O . ARG A 1 158 ? 0.63 18.734 28.547 1 82.5 158 ARG A O 1
ATOM 1252 N N . MET B 1 1 ? -24.156 -19.016 9.922 1 25.62 1 MET B N 1
ATOM 1253 C CA . MET B 1 1 ? -22.812 -18.469 10.078 1 25.62 1 MET B CA 1
ATOM 1254 C C . MET B 1 1 ? -22.578 -17.312 9.125 1 25.62 1 MET B C 1
ATOM 1256 O O . MET B 1 1 ? -22.797 -17.422 7.922 1 25.62 1 MET B O 1
ATOM 1260 N N . SER B 1 2 ? -22.75 -15.938 9.391 1 30.94 2 SER B N 1
ATOM 1261 C CA . SER B 1 2 ? -23.047 -14.852 8.461 1 30.94 2 SER B CA 1
ATOM 1262 C C . SER B 1 2 ? -22.047 -14.82 7.305 1 30.94 2 SER B C 1
ATOM 1264 O O . SER B 1 2 ? -20.844 -14.961 7.512 1 30.94 2 SER B O 1
ATOM 1266 N N . ARG B 1 3 ? -22.312 -15.367 6.207 1 34.31 3 ARG B N 1
ATOM 1267 C CA . ARG B 1 3 ? -21.578 -15.336 4.949 1 34.31 3 ARG B CA 1
ATOM 1268 C C . ARG B 1 3 ? -20.875 -14 4.758 1 34.31 3 ARG B C 1
ATOM 1270 O O . ARG B 1 3 ? -21.531 -12.969 4.566 1 34.31 3 ARG B O 1
ATOM 1277 N N . SER B 1 4 ? -19.969 -13.461 5.547 1 44.78 4 SER B N 1
ATOM 1278 C CA . SER B 1 4 ? -19.438 -12.125 5.277 1 44.78 4 SER B CA 1
ATOM 1279 C C . SER B 1 4 ? -19.516 -11.797 3.789 1 44.78 4 SER B C 1
ATOM 1281 O O . SER B 1 4 ? -19.031 -12.562 2.955 1 44.78 4 SER B O 1
ATOM 1283 N N . ALA B 1 5 ? -20.469 -11.18 3.205 1 51.97 5 ALA B N 1
ATOM 1284 C CA . ALA B 1 5 ? -20.922 -10.812 1.864 1 51.97 5 ALA B CA 1
ATOM 1285 C C . ALA B 1 5 ? -19.734 -10.422 0.98 1 51.97 5 ALA B C 1
ATOM 1287 O O . ALA B 1 5 ? -18.953 -9.539 1.341 1 51.97 5 ALA B O 1
ATOM 1288 N N . THR B 1 6 ? -19.188 -11.398 0.152 1 72.19 6 THR B N 1
ATOM 1289 C CA . THR B 1 6 ? -18.156 -11.219 -0.862 1 72.19 6 THR B CA 1
ATOM 1290 C C . THR B 1 6 ? -18.359 -9.898 -1.61 1 72.19 6 THR B C 1
ATOM 1292 O O . THR B 1 6 ? -19.484 -9.578 -2.021 1 72.19 6 THR B O 1
ATOM 1295 N N . ASP B 1 7 ? -17.562 -8.82 -1.365 1 91.75 7 ASP B N 1
ATOM 1296 C CA . ASP B 1 7 ? -17.516 -7.602 -2.164 1 91.75 7 ASP B CA 1
ATOM 1297 C C . ASP B 1 7 ? -17.516 -7.922 -3.658 1 91.75 7 ASP B C 1
ATOM 1299 O O . ASP B 1 7 ? -16.703 -8.703 -4.129 1 91.75 7 ASP B O 1
ATOM 1303 N N . SER B 1 8 ? -18.594 -7.477 -4.363 1 94.44 8 SER B N 1
ATOM 1304 C CA . SER B 1 8 ? -18.734 -7.781 -5.781 1 94.44 8 SER B CA 1
ATOM 1305 C C . SER B 1 8 ? -17.469 -7.438 -6.559 1 94.44 8 SER B C 1
ATOM 1307 O O . SER B 1 8 ? -17.281 -7.914 -7.676 1 94.44 8 SER B O 1
ATOM 1309 N N . ARG B 1 9 ? -16.656 -6.672 -6.004 1 96.5 9 ARG B N 1
ATOM 1310 C CA . ARG B 1 9 ? -15.453 -6.219 -6.676 1 96.5 9 ARG B CA 1
ATOM 1311 C C . ARG B 1 9 ? -14.305 -7.203 -6.465 1 96.5 9 ARG B C 1
ATOM 1313 O O . ARG B 1 9 ? -13.195 -6.984 -6.953 1 96.5 9 ARG B O 1
ATOM 1320 N N . ASP B 1 10 ? -14.508 -8.297 -5.758 1 98.19 10 ASP B N 1
ATOM 1321 C CA . ASP B 1 10 ? -13.453 -9.242 -5.43 1 98.19 10 ASP B CA 1
ATOM 1322 C C . ASP B 1 10 ? -13.57 -10.508 -6.281 1 98.19 10 ASP B C 1
ATOM 1324 O O . ASP B 1 10 ? -14.68 -10.93 -6.621 1 98.19 10 ASP B O 1
ATOM 1328 N N . LEU B 1 11 ? -12.461 -11.078 -6.676 1 98.44 11 LEU B N 1
ATOM 1329 C CA . LEU B 1 11 ? -12.352 -12.438 -7.191 1 98.44 11 LEU B CA 1
ATOM 1330 C C . LEU B 1 11 ? -11.664 -13.352 -6.184 1 98.44 11 LEU B C 1
ATOM 1332 O O . LEU B 1 11 ? -10.656 -12.969 -5.578 1 98.44 11 LEU B O 1
ATOM 1336 N N . VAL B 1 12 ? -12.195 -14.586 -6.004 1 98.44 12 VAL B N 1
ATOM 1337 C CA . VAL B 1 12 ? -11.664 -15.445 -4.949 1 98.44 12 VAL B CA 1
ATOM 1338 C C . VAL B 1 12 ? -11.523 -16.875 -5.469 1 98.44 12 VAL B C 1
ATOM 1340 O O . VAL B 1 12 ? -12.414 -17.391 -6.145 1 98.44 12 VAL B O 1
ATOM 1343 N N . ILE B 1 13 ? -10.398 -17.484 -5.211 1 98.56 13 ILE B N 1
ATOM 1344 C CA . ILE B 1 13 ? -10.164 -18.906 -5.367 1 98.56 13 ILE B CA 1
ATOM 1345 C C . ILE B 1 13 ? -9.727 -19.516 -4.035 1 98.56 13 ILE B C 1
ATOM 1347 O O . ILE B 1 13 ? -8.789 -19.016 -3.406 1 98.56 13 ILE B O 1
ATOM 1351 N N . SER B 1 14 ? -10.391 -20.5 -3.574 1 98.38 14 SER B N 1
ATOM 1352 C CA . SER B 1 14 ? -10.016 -21.25 -2.379 1 98.38 14 SER B CA 1
ATOM 1353 C C . SER B 1 14 ? -9.906 -22.75 -2.674 1 98.38 14 SER B C 1
ATOM 1355 O O . SER B 1 14 ? -10.844 -23.359 -3.186 1 98.38 14 SER B O 1
ATOM 1357 N N . ARG B 1 15 ? -8.797 -23.266 -2.385 1 97.94 15 ARG B N 1
ATOM 1358 C CA . ARG B 1 15 ? -8.531 -24.672 -2.678 1 97.94 15 ARG B CA 1
ATOM 1359 C C . ARG B 1 15 ? -7.836 -25.344 -1.505 1 97.94 15 ARG B C 1
ATOM 1361 O O . ARG B 1 15 ? -7.031 -24.734 -0.807 1 97.94 15 ARG B O 1
ATOM 1368 N N . LEU B 1 16 ? -8.195 -26.625 -1.319 1 98.12 16 LEU B N 1
ATOM 1369 C CA . LEU B 1 16 ? -7.402 -27.453 -0.42 1 98.12 16 LEU B CA 1
ATOM 1370 C C . LEU B 1 16 ? -6.246 -28.109 -1.165 1 98.12 16 LEU B C 1
ATOM 1372 O O . LEU B 1 16 ? -6.465 -28.938 -2.057 1 98.12 16 LEU B O 1
ATOM 1376 N N . LEU B 1 17 ? -5.055 -27.719 -0.812 1 98.5 17 LEU B N 1
ATOM 1377 C CA . LEU B 1 17 ? -3.857 -28.266 -1.453 1 98.5 17 LEU B CA 1
ATOM 1378 C C . LEU B 1 17 ? -3.244 -29.375 -0.614 1 98.5 17 LEU B C 1
ATOM 1380 O O . LEU B 1 17 ? -3.318 -29.344 0.616 1 98.5 17 LEU B O 1
ATOM 1384 N N . SER B 1 18 ? -2.662 -30.297 -1.213 1 97.44 18 SER B N 1
ATOM 1385 C CA . SER B 1 18 ? -2.041 -31.422 -0.524 1 97.44 18 SER B CA 1
ATOM 1386 C C . SER B 1 18 ? -0.742 -31.016 0.157 1 97.44 18 SER B C 1
ATOM 1388 O O . SER B 1 18 ? -0.361 -31.578 1.181 1 97.44 18 SER B O 1
ATOM 1390 N N . ALA B 1 19 ? -0.031 -30.078 -0.382 1 97.44 19 ALA B N 1
ATOM 1391 C CA . ALA B 1 19 ? 1.225 -29.609 0.204 1 97.44 19 ALA B CA 1
ATOM 1392 C C . ALA B 1 19 ? 0.977 -28.859 1.512 1 97.44 19 ALA B C 1
ATOM 1394 O O . ALA B 1 19 ? 0.016 -28.094 1.625 1 97.44 19 ALA B O 1
ATOM 1395 N N . PRO B 1 20 ? 1.844 -29.109 2.51 1 96.12 20 PRO B N 1
ATOM 1396 C CA . PRO B 1 20 ? 1.681 -28.391 3.775 1 96.12 20 PRO B CA 1
ATOM 1397 C C . PRO B 1 20 ? 2.082 -26.922 3.676 1 96.12 20 PRO B C 1
ATOM 1399 O O . PRO B 1 20 ? 2.846 -26.547 2.781 1 96.12 20 PRO B O 1
ATOM 1402 N N . ALA B 1 21 ? 1.681 -26.109 4.602 1 96.81 21 ALA B N 1
ATOM 1403 C CA . ALA B 1 21 ? 1.861 -24.672 4.59 1 96.81 21 ALA B CA 1
ATOM 1404 C C . ALA B 1 21 ? 3.342 -24.297 4.535 1 96.81 21 ALA B C 1
ATOM 1406 O O . ALA B 1 21 ? 3.742 -23.422 3.762 1 96.81 21 ALA B O 1
ATOM 1407 N N . PRO B 1 22 ? 4.207 -24.969 5.305 1 96.94 22 PRO B N 1
ATOM 1408 C CA . PRO B 1 22 ? 5.617 -24.578 5.25 1 96.94 22 PRO B CA 1
ATOM 1409 C C . PRO B 1 22 ? 6.227 -24.75 3.859 1 96.94 22 PRO B C 1
ATOM 1411 O O . PRO B 1 22 ? 7.039 -23.922 3.432 1 96.94 22 PRO B O 1
ATOM 1414 N N . ALA B 1 23 ? 5.82 -25.797 3.17 1 97.56 23 ALA B N 1
ATOM 1415 C CA . ALA B 1 23 ? 6.336 -26.031 1.826 1 97.56 23 ALA B CA 1
ATOM 1416 C C . ALA B 1 23 ? 5.797 -25 0.838 1 97.56 23 ALA B C 1
ATOM 1418 O O . ALA B 1 23 ? 6.535 -24.516 -0.02 1 97.56 23 ALA B O 1
ATOM 1419 N N . LEU B 1 24 ? 4.547 -24.688 0.962 1 98.56 24 LEU B N 1
ATOM 1420 C CA . LEU B 1 24 ? 3.947 -23.641 0.131 1 98.56 24 LEU B CA 1
ATOM 1421 C C . LEU B 1 24 ? 4.625 -22.297 0.372 1 98.56 24 LEU B C 1
ATOM 1423 O O . LEU B 1 24 ? 4.922 -21.578 -0.578 1 98.56 24 LEU B O 1
ATOM 1427 N N . TRP B 1 25 ? 4.906 -22.047 1.599 1 98.5 25 TRP B N 1
ATOM 1428 C CA . TRP B 1 25 ? 5.555 -20.797 1.979 1 98.5 25 TRP B CA 1
ATOM 1429 C C . TRP B 1 25 ? 6.957 -20.719 1.389 1 98.5 25 TRP B C 1
ATOM 1431 O O . TRP B 1 25 ? 7.355 -19.672 0.865 1 98.5 25 TRP B O 1
ATOM 1441 N N . ARG B 1 26 ? 7.621 -21.781 1.467 1 98.25 26 ARG B N 1
ATOM 1442 C CA . ARG B 1 26 ? 8.969 -21.812 0.899 1 98.25 26 ARG B CA 1
ATOM 1443 C C . ARG B 1 26 ? 8.938 -21.516 -0.596 1 98.25 26 ARG B C 1
ATOM 1445 O O . ARG B 1 26 ? 9.773 -20.766 -1.104 1 98.25 26 ARG B O 1
ATOM 1452 N N . ALA B 1 27 ? 7.965 -22.047 -1.282 1 98.69 27 ALA B N 1
ATOM 1453 C CA . ALA B 1 27 ? 7.816 -21.812 -2.715 1 98.69 27 ALA B CA 1
ATOM 1454 C C . ALA B 1 27 ? 7.555 -20.344 -3.004 1 98.69 27 ALA B C 1
ATOM 1456 O O . ALA B 1 27 ? 8.039 -19.797 -4 1 98.69 27 ALA B O 1
ATOM 1457 N N . TRP B 1 28 ? 6.816 -19.672 -2.141 1 98.75 28 TRP B N 1
ATOM 1458 C CA . TRP B 1 28 ? 6.512 -18.25 -2.271 1 98.75 28 TRP B CA 1
ATOM 1459 C C . TRP B 1 28 ? 7.738 -17.391 -1.95 1 98.75 28 TRP B C 1
ATOM 1461 O O . TRP B 1 28 ? 8.016 -16.406 -2.641 1 98.75 28 TRP B O 1
ATOM 1471 N N . ALA B 1 29 ? 8.445 -17.812 -0.976 1 98.56 29 ALA B N 1
ATOM 1472 C CA . ALA B 1 29 ? 9.422 -16.922 -0.34 1 98.56 29 ALA B CA 1
ATOM 1473 C C . ALA B 1 29 ? 10.75 -16.938 -1.088 1 98.56 29 ALA B C 1
ATOM 1475 O O . ALA B 1 29 ? 11.586 -16.047 -0.907 1 98.56 29 ALA B O 1
ATOM 1476 N N . ASP B 1 30 ? 10.977 -17.922 -1.867 1 98.44 30 ASP B N 1
ATOM 1477 C CA . ASP B 1 30 ? 12.219 -18.078 -2.621 1 98.44 30 ASP B CA 1
ATOM 1478 C C . ASP B 1 30 ? 12.016 -17.688 -4.086 1 98.44 30 ASP B C 1
ATOM 1480 O O . ASP B 1 30 ? 11.344 -18.406 -4.832 1 98.44 30 ASP B O 1
ATOM 1484 N N . PRO B 1 31 ? 12.664 -16.578 -4.5 1 98.62 31 PRO B N 1
ATOM 1485 C CA . PRO B 1 31 ? 12.445 -16.125 -5.875 1 98.62 31 PRO B CA 1
ATOM 1486 C C . PRO B 1 31 ? 12.891 -17.141 -6.914 1 98.62 31 PRO B C 1
ATOM 1488 O O . PRO B 1 31 ? 12.359 -17.188 -8.023 1 98.62 31 PRO B O 1
ATOM 1491 N N . ALA B 1 32 ? 13.891 -17.938 -6.605 1 98.38 32 ALA B N 1
ATOM 1492 C CA . ALA B 1 32 ? 14.328 -18.984 -7.523 1 98.38 32 ALA B CA 1
ATOM 1493 C C . ALA B 1 32 ? 13.234 -20.031 -7.715 1 98.38 32 ALA B C 1
ATOM 1495 O O . ALA B 1 32 ? 13.102 -20.609 -8.797 1 98.38 32 ALA B O 1
ATOM 1496 N N . LEU B 1 33 ? 12.5 -20.328 -6.68 1 98.69 33 LEU B N 1
ATOM 1497 C CA . LEU B 1 33 ? 11.367 -21.25 -6.773 1 98.69 33 LEU B CA 1
ATOM 1498 C C . LEU B 1 33 ? 10.156 -20.578 -7.395 1 98.69 33 LEU B C 1
ATOM 1500 O O . LEU B 1 33 ? 9.469 -21.156 -8.234 1 98.69 33 LEU B O 1
ATOM 1504 N N . LEU B 1 34 ? 9.898 -19.297 -7.016 1 98.69 34 LEU B N 1
ATOM 1505 C CA . LEU B 1 34 ? 8.758 -18.547 -7.508 1 98.69 34 LEU B CA 1
ATOM 1506 C C . LEU B 1 34 ? 8.75 -18.5 -9.031 1 98.69 34 LEU B C 1
ATOM 1508 O O . LEU B 1 34 ? 7.703 -18.672 -9.656 1 98.69 34 LEU B O 1
ATOM 1512 N N . ARG B 1 35 ? 9.891 -18.312 -9.656 1 98 35 ARG B N 1
ATOM 1513 C CA . ARG B 1 35 ? 10 -18.172 -11.102 1 98 35 ARG B CA 1
ATOM 1514 C C . ARG B 1 35 ? 9.469 -19.406 -11.82 1 98 35 ARG B C 1
ATOM 1516 O O . ARG B 1 35 ? 9.109 -19.344 -12.992 1 98 35 ARG B O 1
ATOM 1523 N N . THR B 1 36 ? 9.406 -20.516 -11.125 1 98.12 36 THR B N 1
ATOM 1524 C CA . THR B 1 36 ? 9.086 -21.781 -11.781 1 98.12 36 THR B CA 1
ATOM 1525 C C . THR B 1 36 ? 7.574 -22.016 -11.797 1 98.12 36 THR B C 1
ATOM 1527 O O . THR B 1 36 ? 7.074 -22.844 -12.555 1 98.12 36 THR B O 1
ATOM 1530 N N . TRP B 1 37 ? 6.836 -21.281 -10.992 1 98.62 37 TRP B N 1
ATOM 1531 C CA . TRP B 1 37 ? 5.426 -21.641 -10.883 1 98.62 37 TRP B CA 1
ATOM 1532 C C . TRP B 1 37 ? 4.535 -20.422 -11.062 1 98.62 37 TRP B C 1
ATOM 1534 O O . TRP B 1 37 ? 3.322 -20.547 -11.25 1 98.62 37 TRP B O 1
ATOM 1544 N N . TRP B 1 38 ? 4.98 -19.188 -11.016 1 98.5 38 TRP B N 1
ATOM 1545 C CA . TRP B 1 38 ? 4.227 -17.953 -10.859 1 98.5 38 TRP B CA 1
ATOM 1546 C C . TRP B 1 38 ? 3.459 -17.625 -12.133 1 98.5 38 TRP B C 1
ATOM 1548 O O . TRP B 1 38 ? 2.445 -16.922 -12.086 1 98.5 38 TRP B O 1
ATOM 1558 N N . CYS B 1 39 ? 3.855 -18.031 -13.328 1 98 39 CYS B N 1
ATOM 1559 C CA . CYS B 1 39 ? 3.111 -17.875 -14.57 1 98 39 CYS B CA 1
ATOM 1560 C C . CYS B 1 39 ? 2.496 -19.188 -15.008 1 98 39 CYS B C 1
ATOM 1562 O O . CYS B 1 39 ? 3.119 -20.25 -14.883 1 98 39 CYS B O 1
ATOM 1564 N N . PRO B 1 40 ? 1.329 -19.031 -15.578 1 97.38 40 PRO B N 1
ATOM 1565 C CA . PRO B 1 40 ? 0.806 -20.25 -16.188 1 97.38 40 PRO B CA 1
ATOM 1566 C C . PRO B 1 40 ? 1.621 -20.703 -17.391 1 97.38 40 PRO B C 1
ATOM 1568 O O . PRO B 1 40 ? 1.83 -19.938 -18.328 1 97.38 40 PRO B O 1
ATOM 1571 N N . LYS B 1 41 ? 2.068 -21.906 -17.375 1 96.19 41 LYS B N 1
ATOM 1572 C CA . LYS B 1 41 ? 2.832 -22.453 -18.484 1 96.19 41 LYS B CA 1
ATOM 1573 C C . LYS B 1 41 ? 2.014 -22.438 -19.781 1 96.19 41 LYS B C 1
ATOM 1575 O O . LYS B 1 41 ? 0.807 -22.688 -19.75 1 96.19 41 LYS B O 1
ATOM 1580 N N . PRO B 1 42 ? 2.504 -22.047 -20.938 1 97 42 PRO B N 1
ATOM 1581 C CA . PRO B 1 42 ? 3.947 -22.031 -21.172 1 97 42 PRO B CA 1
ATOM 1582 C C . PRO B 1 42 ? 4.582 -20.672 -20.938 1 97 42 PRO B C 1
ATOM 1584 O O . PRO B 1 42 ? 5.738 -20.453 -21.297 1 97 42 PRO B O 1
ATOM 1587 N N . TRP B 1 43 ? 3.844 -19.75 -20.359 1 97.56 43 TRP B N 1
ATOM 1588 C CA . TRP B 1 43 ? 4.453 -18.469 -19.984 1 97.56 43 TRP B CA 1
ATOM 1589 C C . TRP B 1 43 ? 5.582 -18.688 -18.984 1 97.56 43 TRP B C 1
ATOM 1591 O O . TRP B 1 43 ? 5.574 -19.656 -18.219 1 97.56 43 TRP B O 1
ATOM 1601 N N . GLN B 1 44 ? 6.512 -17.734 -19.047 1 98.06 44 GLN B N 1
ATOM 1602 C CA . GLN B 1 44 ? 7.66 -17.797 -18.156 1 98.06 44 GLN B CA 1
ATOM 1603 C C . GLN B 1 44 ? 7.762 -16.531 -17.312 1 98.06 44 GLN B C 1
ATOM 1605 O O . GLN B 1 44 ? 7.359 -15.445 -17.75 1 98.06 44 GLN B O 1
ATOM 1610 N N . THR B 1 45 ? 8.32 -16.734 -16.141 1 98.56 45 THR B N 1
ATOM 1611 C CA . THR B 1 45 ? 8.508 -15.625 -15.219 1 98.56 45 THR B CA 1
ATOM 1612 C C . THR B 1 45 ? 9.984 -15.25 -15.117 1 98.56 45 THR B C 1
ATOM 1614 O O . THR B 1 45 ? 10.836 -16.109 -14.93 1 98.56 45 THR B O 1
ATOM 1617 N N . GLU B 1 46 ? 10.25 -14.047 -15.273 1 98.44 46 GLU B N 1
ATOM 1618 C CA . GLU B 1 46 ? 11.516 -13.445 -14.852 1 98.44 46 GLU B CA 1
ATOM 1619 C C . GLU B 1 46 ? 11.328 -12.594 -13.602 1 98.44 46 GLU B C 1
ATOM 1621 O O . GLU B 1 46 ? 10.453 -11.727 -13.555 1 98.44 46 GLU B O 1
ATOM 1626 N N . VAL B 1 47 ? 12.102 -12.867 -12.539 1 98.69 47 VAL B N 1
ATOM 1627 C CA . VAL B 1 47 ? 12.047 -12.055 -11.328 1 98.69 47 VAL B CA 1
ATOM 1628 C C . VAL B 1 47 ? 13.109 -10.961 -11.383 1 98.69 47 VAL B C 1
ATOM 1630 O O . VAL B 1 47 ? 14.305 -11.242 -11.344 1 98.69 47 VAL B O 1
ATOM 1633 N N . LEU B 1 48 ? 12.695 -9.727 -11.445 1 98.44 48 LEU B N 1
ATOM 1634 C CA . LEU B 1 48 ? 13.625 -8.609 -11.555 1 98.44 48 LEU B CA 1
ATOM 1635 C C . LEU B 1 48 ? 14.008 -8.094 -10.172 1 98.44 48 LEU B C 1
ATOM 1637 O O . LEU B 1 48 ? 15.156 -7.691 -9.953 1 98.44 48 LEU B O 1
ATOM 1641 N N . ALA B 1 49 ? 13.156 -7.996 -9.258 1 98.75 49 ALA B N 1
ATOM 1642 C CA . ALA B 1 49 ? 13.375 -7.586 -7.871 1 98.75 49 ALA B CA 1
ATOM 1643 C C . ALA B 1 49 ? 12.414 -8.312 -6.93 1 98.75 49 ALA B C 1
ATOM 1645 O O . ALA B 1 49 ? 11.234 -8.477 -7.238 1 98.75 49 ALA B O 1
ATOM 1646 N N . PHE B 1 50 ? 12.922 -8.773 -5.844 1 98.88 50 PHE B N 1
ATOM 1647 C CA . PHE B 1 50 ? 12.172 -9.555 -4.867 1 98.88 50 PHE B CA 1
ATOM 1648 C C . PHE B 1 50 ? 12.688 -9.305 -3.457 1 98.88 50 PHE B C 1
ATOM 1650 O O . PHE B 1 50 ? 13.812 -9.68 -3.129 1 98.88 50 PHE B O 1
ATOM 1657 N N . ASP B 1 51 ? 11.953 -8.617 -2.645 1 98.81 51 ASP B N 1
ATOM 1658 C CA . ASP B 1 51 ? 12.211 -8.305 -1.241 1 98.81 51 ASP B CA 1
ATOM 1659 C C . ASP B 1 51 ? 10.992 -8.625 -0.378 1 98.81 51 ASP B C 1
ATOM 1661 O O . ASP B 1 51 ? 10.094 -7.793 -0.236 1 98.81 51 ASP B O 1
ATOM 1665 N N . PHE B 1 52 ? 10.977 -9.844 0.192 1 98.69 52 PHE B N 1
ATOM 1666 C CA . PHE B 1 52 ? 9.789 -10.484 0.743 1 98.69 52 PHE B CA 1
ATOM 1667 C C . PHE B 1 52 ? 9.492 -9.961 2.143 1 98.69 52 PHE B C 1
ATOM 1669 O O . PHE B 1 52 ? 9.531 -10.719 3.115 1 98.69 52 PHE B O 1
ATOM 1676 N N . ARG B 1 53 ? 9.109 -8.688 2.279 1 98.38 53 ARG B N 1
ATOM 1677 C CA . ARG B 1 53 ? 8.703 -7.969 3.482 1 98.38 53 ARG B CA 1
ATOM 1678 C C . ARG B 1 53 ? 7.75 -6.828 3.145 1 98.38 53 ARG 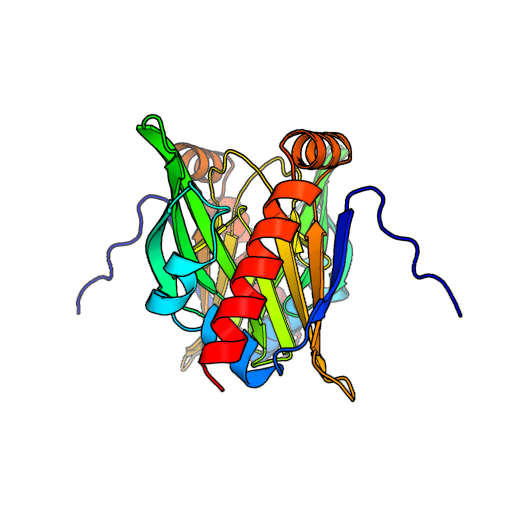B C 1
ATOM 1680 O O . ARG B 1 53 ? 7.66 -6.406 1.988 1 98.38 53 ARG B O 1
ATOM 1687 N N . ALA B 1 54 ? 7.051 -6.32 4.137 1 98.25 54 ALA B N 1
ATOM 1688 C CA . ALA B 1 54 ? 6.211 -5.145 3.93 1 98.25 54 ALA B CA 1
ATOM 1689 C C . ALA B 1 54 ? 7.016 -3.992 3.336 1 98.25 54 ALA B C 1
ATOM 1691 O O . ALA B 1 54 ? 8.102 -3.67 3.826 1 98.25 54 ALA B O 1
ATOM 1692 N N . GLY B 1 55 ? 6.531 -3.447 2.229 1 98.5 55 GLY B N 1
ATOM 1693 C CA . GLY B 1 55 ? 7.227 -2.373 1.537 1 98.5 55 GLY B CA 1
ATOM 1694 C C . GLY B 1 55 ? 8.25 -2.873 0.537 1 98.5 55 GLY B C 1
ATOM 1695 O O . GLY B 1 55 ? 8.805 -2.09 -0.235 1 98.5 55 GLY B O 1
ATOM 1696 N N . GLY B 1 56 ? 8.492 -4.141 0.518 1 98.75 56 GLY B N 1
ATOM 1697 C CA . GLY B 1 56 ? 9.5 -4.719 -0.357 1 98.75 56 GLY B CA 1
ATOM 1698 C C . GLY B 1 56 ? 9.031 -4.859 -1.794 1 98.75 56 GLY B C 1
ATOM 1699 O O . GLY B 1 56 ? 7.832 -4.949 -2.055 1 98.75 56 GLY B O 1
ATOM 1700 N N . ALA B 1 57 ? 9.938 -4.961 -2.688 1 98.75 57 ALA B N 1
ATOM 1701 C CA . ALA B 1 57 ? 9.672 -5.047 -4.121 1 98.75 57 ALA B CA 1
ATOM 1702 C C . ALA B 1 57 ? 9.156 -6.434 -4.5 1 98.75 57 ALA B C 1
ATOM 1704 O O . ALA B 1 57 ? 9.648 -7.445 -3.994 1 98.75 57 ALA B O 1
ATOM 1705 N N . PHE B 1 58 ? 8.242 -6.512 -5.27 1 98.62 58 PHE B N 1
ATOM 1706 C CA . PHE B 1 58 ? 7.812 -7.672 -6.039 1 98.62 58 PHE B CA 1
ATOM 1707 C C . PHE B 1 58 ? 7.715 -7.336 -7.52 1 98.62 58 PHE B C 1
ATOM 1709 O O . PHE B 1 58 ? 6.641 -6.977 -8.008 1 98.62 58 PHE B O 1
ATOM 1716 N N . HIS B 1 59 ? 8.805 -7.52 -8.273 1 98.19 59 HIS B N 1
ATOM 1717 C CA . HIS B 1 59 ? 8.898 -7.105 -9.664 1 98.19 59 HIS B CA 1
ATOM 1718 C C . HIS B 1 59 ? 9.195 -8.297 -10.57 1 98.19 59 HIS B C 1
ATOM 1720 O O . HIS B 1 59 ? 10.312 -8.836 -10.555 1 98.19 59 HIS B O 1
ATOM 1726 N N . THR B 1 60 ? 8.195 -8.664 -11.305 1 97.94 60 THR B N 1
ATOM 1727 C CA . THR B 1 60 ? 8.359 -9.789 -12.227 1 97.94 60 THR B CA 1
ATOM 1728 C C . THR B 1 60 ? 8.055 -9.359 -13.656 1 97.94 60 THR B C 1
ATOM 1730 O O . THR B 1 60 ? 7.355 -8.375 -13.883 1 97.94 60 THR B O 1
ATOM 1733 N N . VAL B 1 61 ? 8.625 -10.055 -14.602 1 97.88 61 VAL B N 1
ATOM 1734 C CA . VAL B 1 61 ? 8.281 -9.953 -16.016 1 97.88 61 VAL B CA 1
ATOM 1735 C C . VAL B 1 61 ? 7.777 -11.305 -16.516 1 97.88 61 VAL B C 1
ATOM 1737 O O . VAL B 1 61 ? 8.375 -12.344 -16.234 1 97.88 61 VAL B O 1
ATOM 1740 N N . MET B 1 62 ? 6.684 -11.242 -17.188 1 97.5 62 MET B N 1
ATOM 1741 C CA . MET B 1 62 ? 6.125 -12.43 -17.812 1 97.5 62 MET B CA 1
ATOM 1742 C C . MET B 1 62 ? 6.469 -12.477 -19.297 1 97.5 62 MET B C 1
ATOM 1744 O O . MET B 1 62 ? 6.363 -11.469 -20 1 97.5 62 MET B O 1
ATOM 1748 N N . HIS B 1 63 ? 6.852 -13.617 -19.719 1 98.12 63 HIS B N 1
ATOM 1749 C CA . HIS B 1 63 ? 7.172 -13.844 -21.109 1 98.12 63 HIS B CA 1
ATOM 1750 C C . HIS B 1 63 ? 6.25 -14.891 -21.734 1 98.12 63 HIS B C 1
ATOM 1752 O O . HIS B 1 63 ? 6.172 -16.016 -21.234 1 98.12 63 HIS B O 1
ATOM 1758 N N . GLY B 1 64 ? 5.605 -14.484 -22.797 1 96.94 64 GLY B N 1
ATOM 1759 C CA . GLY B 1 64 ? 4.734 -15.414 -23.5 1 96.94 64 GLY B CA 1
ATOM 1760 C C . GLY B 1 64 ? 5.465 -16.25 -24.531 1 96.94 64 GLY B C 1
ATOM 1761 O O . GLY B 1 64 ? 6.621 -15.977 -24.859 1 96.94 64 GLY B O 1
ATOM 1762 N N . PRO B 1 65 ? 4.793 -17.25 -25.047 1 96.19 65 PRO B N 1
ATOM 1763 C CA . PRO B 1 65 ? 5.414 -18.188 -25.984 1 96.19 65 PRO B CA 1
ATOM 1764 C C . PRO B 1 65 ? 5.695 -17.562 -27.359 1 96.19 65 PRO B C 1
ATOM 1766 O O . PRO B 1 65 ? 6.555 -18.047 -28.094 1 96.19 65 PRO B O 1
ATOM 1769 N N . ASP B 1 66 ? 5.008 -16.5 -27.656 1 96.88 66 ASP B N 1
ATOM 1770 C CA . ASP B 1 66 ? 5.152 -15.875 -28.969 1 96.88 66 ASP B CA 1
ATOM 1771 C C . ASP B 1 66 ? 5.914 -14.555 -28.875 1 96.88 66 ASP B C 1
ATOM 1773 O O . ASP B 1 66 ? 5.738 -13.664 -29.719 1 96.88 66 ASP B O 1
ATOM 1777 N N . GLY B 1 67 ? 6.602 -14.367 -27.828 1 96.56 67 GLY B N 1
ATOM 1778 C CA . GLY B 1 67 ? 7.43 -13.18 -27.688 1 96.56 67 GLY B CA 1
ATOM 1779 C C . GLY B 1 67 ? 6.766 -12.07 -26.891 1 96.56 67 GLY B C 1
ATOM 1780 O O . GLY B 1 67 ? 7.344 -11 -26.703 1 96.56 67 GLY B O 1
ATOM 1781 N N . GLU B 1 68 ? 5.531 -12.297 -26.391 1 96.69 68 GLU B N 1
ATOM 1782 C CA . GLU B 1 68 ? 4.859 -11.312 -25.531 1 96.69 68 GLU B CA 1
ATOM 1783 C C . GLU B 1 68 ? 5.676 -11.023 -24.281 1 96.69 68 GLU B C 1
ATOM 1785 O O . GLU B 1 68 ? 6.387 -11.891 -23.781 1 96.69 68 GLU B O 1
ATOM 1790 N N . ARG B 1 69 ? 5.598 -9.781 -23.922 1 96.5 69 ARG B N 1
ATOM 1791 C CA . ARG B 1 69 ? 6.266 -9.344 -22.688 1 96.5 69 ARG B CA 1
ATOM 1792 C C . ARG B 1 69 ? 5.34 -8.469 -21.844 1 96.5 69 ARG B C 1
ATOM 1794 O O . ARG B 1 69 ? 4.73 -7.531 -22.359 1 96.5 69 ARG B O 1
ATOM 1801 N N . SER B 1 70 ? 5.215 -8.836 -20.625 1 95.25 70 SER B N 1
ATOM 1802 C CA . SER B 1 70 ? 4.41 -8.055 -19.688 1 95.25 70 SER B CA 1
ATOM 1803 C C . SER B 1 70 ? 5.211 -7.699 -18.453 1 95.25 70 SER B C 1
ATOM 1805 O O . SER B 1 70 ? 5.551 -8.578 -17.641 1 95.25 70 SER B O 1
ATOM 1807 N N . ASP B 1 71 ? 5.539 -6.461 -18.266 1 96.12 71 ASP B N 1
ATOM 1808 C CA . ASP B 1 71 ? 6.27 -5.953 -17.109 1 96.12 71 ASP B CA 1
ATOM 1809 C C . ASP B 1 71 ? 5.324 -5.664 -15.953 1 96.12 71 ASP B C 1
ATOM 1811 O O . ASP B 1 71 ? 4.352 -4.922 -16.094 1 96.12 71 ASP B O 1
ATOM 1815 N N . ASN B 1 72 ? 5.586 -6.258 -14.734 1 96.19 72 ASN B N 1
ATOM 1816 C CA . ASN B 1 72 ? 4.656 -6.211 -13.609 1 96.19 72 ASN B CA 1
ATOM 1817 C C . ASN B 1 72 ? 5.348 -5.762 -12.328 1 96.19 72 ASN B C 1
ATOM 1819 O O . ASN B 1 72 ? 5.598 -6.57 -11.438 1 96.19 72 ASN B O 1
ATOM 1823 N N . PRO B 1 73 ? 5.648 -4.516 -12.234 1 97.06 73 PRO B N 1
ATOM 1824 C CA . PRO B 1 73 ? 6.145 -4.023 -10.945 1 97.06 73 PRO B CA 1
ATOM 1825 C C . PRO B 1 73 ? 5.074 -4.027 -9.859 1 97.06 73 PRO B C 1
ATOM 1827 O O . PRO B 1 73 ? 3.904 -3.754 -10.141 1 97.06 73 PRO B O 1
ATOM 1830 N N . GLY B 1 74 ? 5.508 -4.371 -8.625 1 98.06 74 GLY B N 1
ATOM 1831 C CA . GLY B 1 74 ? 4.602 -4.383 -7.488 1 98.06 74 GLY B CA 1
ATOM 1832 C C . GLY B 1 74 ? 5.312 -4.266 -6.152 1 98.06 74 GLY B C 1
ATOM 1833 O O . GLY B 1 74 ? 6.516 -4 -6.105 1 98.06 74 GLY B O 1
ATOM 1834 N N . CYS B 1 75 ? 4.516 -4.41 -5.141 1 98.62 75 CYS B N 1
ATOM 1835 C CA . CYS B 1 75 ? 4.988 -4.223 -3.775 1 98.62 75 CYS B CA 1
ATOM 1836 C C . CYS B 1 75 ? 4.301 -5.195 -2.822 1 98.62 75 CYS B C 1
ATOM 1838 O O . CYS B 1 75 ? 3.092 -5.406 -2.912 1 98.62 75 CYS B O 1
ATOM 1840 N N . PHE B 1 76 ? 5.098 -5.816 -1.931 1 98.94 76 PHE B N 1
ATOM 1841 C CA . PHE B 1 76 ? 4.492 -6.516 -0.806 1 98.94 76 PHE B CA 1
ATOM 1842 C C . PHE B 1 76 ? 3.971 -5.527 0.23 1 98.94 76 PHE B C 1
ATOM 1844 O O . PHE B 1 76 ? 4.637 -4.535 0.54 1 98.94 76 PHE B O 1
ATOM 1851 N N . LEU B 1 77 ? 2.811 -5.793 0.774 1 98.88 77 LEU B N 1
ATOM 1852 C CA . LEU B 1 77 ? 2.207 -4.887 1.742 1 98.88 77 LEU B CA 1
ATOM 1853 C C . LEU B 1 77 ? 2.182 -5.512 3.133 1 98.88 77 LEU B C 1
ATOM 1855 O O . LEU B 1 77 ? 2.318 -4.809 4.137 1 98.88 77 LEU B O 1
ATOM 1859 N N . GLU B 1 78 ? 1.949 -6.762 3.174 1 98.69 78 GLU B N 1
ATOM 1860 C CA . GLU B 1 78 ? 1.981 -7.566 4.391 1 98.69 78 GLU B CA 1
ATOM 1861 C C . GLU B 1 78 ? 2.566 -8.953 4.121 1 98.69 78 GLU B C 1
ATOM 1863 O O . GLU B 1 78 ? 2.24 -9.586 3.113 1 98.69 78 GLU B O 1
ATOM 1868 N N . VAL B 1 79 ? 3.424 -9.336 4.961 1 98.69 79 VAL B N 1
ATOM 1869 C CA . VAL B 1 79 ? 4.004 -10.672 4.906 1 98.69 79 VAL B CA 1
ATOM 1870 C C . VAL B 1 79 ? 4.043 -11.273 6.309 1 98.69 79 VAL B C 1
ATOM 1872 O O . VAL B 1 79 ? 4.867 -10.875 7.137 1 98.69 79 VAL B O 1
ATOM 1875 N N . ILE B 1 80 ? 3.137 -12.117 6.559 1 98.25 80 ILE B N 1
ATOM 1876 C CA . ILE B 1 80 ? 3.084 -12.844 7.82 1 98.25 80 ILE B CA 1
ATOM 1877 C C . ILE B 1 80 ? 3.457 -14.312 7.586 1 98.25 80 ILE B C 1
ATOM 1879 O O . ILE B 1 80 ? 2.688 -15.062 6.988 1 98.25 80 ILE B O 1
ATOM 1883 N N . PRO B 1 81 ? 4.609 -14.75 8.047 1 98.19 81 PRO B N 1
ATOM 1884 C CA . PRO B 1 81 ? 5.152 -16.062 7.691 1 98.19 81 PRO B CA 1
ATOM 1885 C C . PRO B 1 81 ? 4.121 -17.188 7.836 1 98.19 81 PRO B C 1
ATOM 1887 O O . PRO B 1 81 ? 3.5 -17.328 8.891 1 98.19 81 PRO B O 1
ATOM 1890 N N . GLN B 1 82 ? 3.879 -17.906 6.699 1 97.75 82 GLN B N 1
ATOM 1891 C CA . GLN B 1 82 ? 3.084 -19.109 6.555 1 97.75 82 GLN B CA 1
ATOM 1892 C C .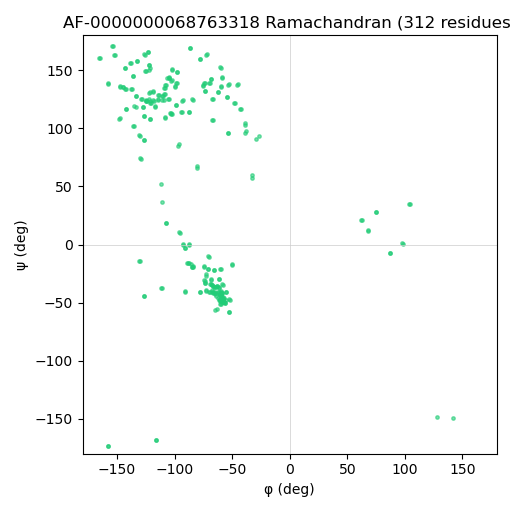 GLN B 1 82 ? 1.603 -18.828 6.793 1 97.75 82 GLN B C 1
ATOM 1894 O O . GLN B 1 82 ? 0.816 -19.75 7.004 1 97.75 82 GLN B O 1
ATOM 1899 N N . GLN B 1 83 ? 1.237 -17.641 6.84 1 98.31 83 GLN B N 1
ATOM 1900 C CA . GLN B 1 83 ? -0.15 -17.312 7.156 1 98.31 83 GLN B CA 1
ATOM 1901 C C . GLN B 1 83 ? -0.762 -16.406 6.094 1 98.31 83 GLN B C 1
ATOM 1903 O O . GLN B 1 83 ? -1.907 -16.609 5.684 1 98.31 83 GLN B O 1
ATOM 1908 N N . LYS B 1 84 ? 0 -15.398 5.695 1 98.75 84 LYS B N 1
ATOM 1909 C CA . LYS B 1 84 ? -0.642 -14.383 4.867 1 98.75 84 LYS B CA 1
ATOM 1910 C C . LYS B 1 84 ? 0.387 -13.617 4.043 1 98.75 84 LYS B C 1
ATOM 1912 O O . LYS B 1 84 ? 1.461 -13.273 4.543 1 98.75 84 LYS B O 1
ATOM 1917 N N . ILE B 1 85 ? 0.101 -13.336 2.797 1 98.88 85 ILE B N 1
ATOM 1918 C CA . ILE B 1 85 ? 0.828 -12.438 1.908 1 98.88 85 ILE B CA 1
ATOM 1919 C C . ILE B 1 85 ? -0.143 -11.438 1.275 1 98.88 85 ILE B C 1
ATOM 1921 O O . ILE B 1 85 ? -1.176 -11.836 0.729 1 98.88 85 ILE B O 1
ATOM 1925 N N . VAL B 1 86 ? 0.064 -10.172 1.381 1 98.94 86 VAL B N 1
ATOM 1926 C CA . VAL B 1 86 ? -0.651 -9.141 0.633 1 98.94 86 VAL B CA 1
ATOM 1927 C C . VAL B 1 86 ? 0.311 -8.43 -0.315 1 98.94 86 VAL B C 1
ATOM 1929 O O . VAL B 1 86 ? 1.398 -8.016 0.091 1 98.94 86 VAL B O 1
ATOM 1932 N N . MET B 1 87 ? -0.013 -8.312 -1.562 1 98.81 87 MET B N 1
ATOM 1933 C CA . MET B 1 87 ? 0.781 -7.617 -2.568 1 98.81 87 MET B CA 1
ATOM 1934 C C . MET B 1 87 ? -0.111 -6.789 -3.486 1 98.81 87 MET B C 1
ATOM 1936 O O . MET B 1 87 ? -1.301 -7.078 -3.631 1 98.81 87 MET B O 1
ATOM 1940 N N . THR B 1 88 ? 0.443 -5.781 -4.09 1 98.81 88 THR B N 1
ATOM 1941 C CA . THR B 1 88 ? -0.358 -4.891 -4.926 1 98.81 88 THR B CA 1
ATOM 1942 C C . THR B 1 88 ? 0.431 -4.445 -6.152 1 98.81 88 THR B C 1
ATOM 1944 O O . THR B 1 88 ? 1.663 -4.414 -6.129 1 98.81 88 THR B O 1
ATOM 1947 N N . SER B 1 89 ? -0.297 -4.156 -7.199 1 98.06 89 SER B N 1
ATOM 1948 C CA . SER B 1 89 ? 0.295 -3.562 -8.391 1 98.06 89 SER B CA 1
ATOM 1949 C C . SER B 1 89 ? 0.227 -2.041 -8.344 1 98.06 89 SER B C 1
ATOM 1951 O O . SER B 1 89 ? 0.7 -1.364 -9.266 1 98.06 89 SER B O 1
ATOM 1953 N N . MET B 1 90 ? -0.34 -1.448 -7.277 1 97.94 90 MET B N 1
ATOM 1954 C CA . MET B 1 90 ? -0.575 -0.01 -7.188 1 97.94 90 MET B CA 1
ATOM 1955 C C . MET B 1 90 ? 0.676 0.716 -6.703 1 97.94 90 MET B C 1
ATOM 1957 O O . MET B 1 90 ? 0.791 1.934 -6.855 1 97.94 90 MET B O 1
ATOM 1961 N N . LEU B 1 91 ? 1.522 -0.03 -6.129 1 98.5 91 LEU B N 1
ATOM 1962 C CA . LEU B 1 91 ? 2.762 0.499 -5.566 1 98.5 91 LEU B CA 1
ATOM 1963 C C . LEU B 1 91 ? 3.955 -0.355 -5.984 1 98.5 91 LEU B C 1
ATOM 1965 O O . LEU B 1 91 ? 3.793 -1.525 -6.336 1 98.5 91 LEU B O 1
ATOM 1969 N N . THR B 1 92 ? 5.121 0.241 -5.941 1 98 92 THR B N 1
ATOM 1970 C CA . THR B 1 92 ? 6.375 -0.483 -6.117 1 98 92 THR B CA 1
ATOM 1971 C C . THR B 1 92 ? 7.219 -0.421 -4.844 1 98 92 THR B C 1
ATOM 1973 O O . THR B 1 92 ? 6.707 -0.097 -3.771 1 98 92 THR B O 1
ATOM 1976 N N . ALA B 1 93 ? 8.438 -0.804 -4.906 1 97.56 93 ALA B N 1
ATOM 1977 C CA . ALA B 1 93 ? 9.336 -0.841 -3.754 1 97.56 93 ALA B CA 1
ATOM 1978 C C . ALA B 1 93 ? 9.242 0.447 -2.941 1 97.56 93 ALA B C 1
ATOM 1980 O O . ALA B 1 93 ? 9.164 1.54 -3.506 1 97.56 93 ALA B O 1
ATOM 1981 N N . ASP B 1 94 ? 9.227 0.247 -1.605 1 97.19 94 ASP B N 1
ATOM 1982 C CA . ASP B 1 94 ? 9.211 1.328 -0.625 1 97.19 94 ASP B CA 1
ATOM 1983 C C . ASP B 1 94 ? 7.945 2.174 -0.762 1 97.19 94 ASP B C 1
ATOM 1985 O O . ASP B 1 94 ? 7.965 3.373 -0.475 1 97.19 94 ASP B O 1
ATOM 1989 N N . TYR B 1 95 ? 6.934 1.566 -1.37 1 98.56 95 TYR B N 1
ATOM 1990 C CA . TYR B 1 95 ? 5.578 2.105 -1.434 1 98.56 95 TYR B CA 1
ATOM 1991 C C . TYR B 1 95 ? 5.492 3.252 -2.434 1 98.56 95 TYR B C 1
ATOM 1993 O O . TYR B 1 95 ? 4.68 4.164 -2.271 1 98.56 95 TYR B O 1
ATOM 2001 N N . ARG B 1 96 ? 6.34 3.262 -3.449 1 98.25 96 ARG B N 1
ATOM 2002 C CA . ARG B 1 96 ? 6.223 4.297 -4.469 1 98.25 96 ARG B CA 1
ATOM 2003 C C . ARG B 1 96 ? 5.016 4.047 -5.367 1 98.25 96 ARG B C 1
ATOM 2005 O O . ARG B 1 96 ? 4.824 2.936 -5.863 1 98.25 96 ARG B O 1
ATOM 2012 N N . PRO B 1 97 ? 4.207 5.066 -5.598 1 97.81 97 PRO B N 1
ATOM 2013 C CA . PRO B 1 97 ? 3.078 4.898 -6.516 1 97.81 97 PRO B CA 1
ATOM 2014 C C . PRO B 1 97 ? 3.506 4.352 -7.875 1 97.81 97 PRO B C 1
ATOM 2016 O O . PRO B 1 97 ? 4.527 4.77 -8.422 1 97.81 97 PRO B O 1
ATOM 2019 N N . ALA B 1 98 ? 2.723 3.453 -8.336 1 95.06 98 ALA B N 1
ATOM 2020 C CA . ALA B 1 98 ? 3.041 2.801 -9.602 1 95.06 98 ALA B CA 1
ATOM 2021 C C . ALA B 1 98 ? 2.191 3.365 -10.742 1 95.06 98 ALA B C 1
ATOM 2023 O O . ALA B 1 98 ? 1.081 3.854 -10.508 1 95.06 98 ALA B O 1
ATOM 2024 N N . VAL B 1 99 ? 2.721 3.346 -11.891 1 85.31 99 VAL B N 1
ATOM 2025 C CA . VAL B 1 99 ? 1.933 3.455 -13.109 1 85.31 99 VAL B CA 1
ATOM 2026 C C . VAL B 1 99 ? 1.641 2.061 -13.664 1 85.31 99 VAL B C 1
ATOM 2028 O O . VAL B 1 99 ? 2.484 1.463 -14.336 1 85.31 99 VAL B O 1
ATOM 2031 N N . SER B 1 100 ? 0.61 1.424 -13.227 1 79.75 100 SER B N 1
ATOM 2032 C CA . SER B 1 100 ? 0.353 0.029 -13.57 1 79.75 100 SER B CA 1
ATOM 2033 C C . SER B 1 100 ? -0.739 -0.086 -14.633 1 79.75 100 SER B C 1
ATOM 2035 O O . SER B 1 100 ? -1.76 0.602 -14.555 1 79.75 100 SER B O 1
ATOM 2037 N N . PRO B 1 101 ? -0.497 -1.015 -15.508 1 78.88 101 PRO B N 1
ATOM 2038 C CA . PRO B 1 101 ? -1.536 -1.245 -16.516 1 78.88 101 PRO B CA 1
ATOM 2039 C C . PRO B 1 101 ? -2.75 -1.98 -15.953 1 78.88 101 PRO B C 1
ATOM 2041 O O . PRO B 1 101 ? -3.822 -1.969 -16.562 1 78.88 101 PRO B O 1
ATOM 2044 N N . PHE B 1 102 ? -2.574 -2.59 -14.914 1 91.75 102 PHE B N 1
ATOM 2045 C CA . PHE B 1 102 ? -3.691 -3.318 -14.328 1 91.75 102 PHE B CA 1
ATOM 2046 C C . PHE B 1 102 ? -3.66 -3.213 -12.805 1 91.75 102 PHE B C 1
ATOM 2048 O O . PHE B 1 102 ? -2.764 -3.758 -12.156 1 91.75 102 PHE B O 1
ATOM 2055 N N . ALA B 1 103 ? -4.645 -2.619 -12.234 1 94.94 103 ALA B N 1
ATOM 2056 C CA . ALA B 1 103 ? -4.691 -2.26 -10.82 1 94.94 103 ALA B CA 1
ATOM 2057 C C . ALA B 1 103 ? -5.371 -3.354 -10 1 94.94 103 ALA B C 1
ATOM 2059 O O . ALA B 1 103 ? -6.531 -3.691 -10.25 1 94.94 103 ALA B O 1
ATOM 2060 N N . MET B 1 104 ? -4.641 -3.846 -8.992 1 97.94 104 MET B N 1
ATOM 2061 C CA . MET B 1 104 ? -5.227 -4.859 -8.117 1 97.94 104 MET B CA 1
ATOM 2062 C C . MET B 1 104 ? -4.41 -5.016 -6.84 1 97.94 104 MET B C 1
ATOM 2064 O O . MET B 1 104 ? -3.26 -4.578 -6.777 1 97.94 104 MET B O 1
ATOM 2068 N N . THR B 1 105 ? -4.996 -5.578 -5.809 1 98.75 105 THR B N 1
ATOM 2069 C CA . THR B 1 105 ? -4.336 -6.133 -4.633 1 98.75 105 THR B CA 1
ATOM 2070 C C . THR B 1 105 ? -4.691 -7.605 -4.457 1 98.75 105 THR B C 1
ATOM 2072 O O . THR B 1 105 ? -5.859 -7.984 -4.566 1 98.75 105 THR B O 1
ATOM 2075 N N . ALA B 1 106 ? -3.691 -8.406 -4.27 1 98.81 106 ALA B N 1
ATOM 2076 C CA . ALA B 1 106 ? -3.912 -9.828 -4.008 1 98.81 106 ALA B CA 1
ATOM 2077 C C . ALA B 1 106 ? -3.605 -10.172 -2.557 1 98.81 106 ALA B C 1
ATOM 2079 O O . ALA B 1 106 ? -2.594 -9.727 -2.006 1 98.81 106 ALA B O 1
ATOM 2080 N N . ILE B 1 107 ? -4.469 -10.914 -1.983 1 98.81 107 ILE B N 1
ATOM 2081 C CA . ILE B 1 107 ? -4.312 -11.445 -0.634 1 98.81 107 ILE B CA 1
ATOM 2082 C C . ILE B 1 107 ? -4.254 -12.969 -0.685 1 98.81 107 ILE B C 1
ATOM 2084 O O . ILE B 1 107 ? -5.207 -13.617 -1.119 1 98.81 107 ILE B O 1
ATOM 2088 N N . ILE B 1 108 ? -3.176 -13.531 -0.255 1 98.88 108 ILE B N 1
ATOM 2089 C CA . ILE B 1 108 ? -2.979 -14.977 -0.185 1 98.88 108 ILE B CA 1
ATOM 2090 C C . ILE B 1 108 ? -2.949 -15.422 1.275 1 98.88 108 ILE B C 1
ATOM 2092 O O . ILE B 1 108 ? -2.184 -14.891 2.08 1 98.88 108 ILE B O 1
ATOM 2096 N N . THR B 1 109 ? -3.752 -16.406 1.607 1 98.81 109 THR B N 1
ATOM 2097 C CA . THR B 1 109 ? -3.732 -16.922 2.971 1 98.81 109 THR B CA 1
ATOM 2098 C C . THR B 1 109 ? -3.498 -18.438 2.975 1 98.81 109 THR B C 1
ATOM 2100 O O . THR B 1 109 ? -3.881 -19.125 2.033 1 98.81 109 THR B O 1
ATOM 2103 N N . PHE B 1 110 ? -2.893 -18.844 3.98 1 98.56 110 PHE B N 1
ATOM 2104 C CA . PHE B 1 110 ? -2.572 -20.234 4.254 1 98.56 110 PHE B CA 1
ATOM 2105 C C . PHE B 1 110 ? -3.189 -20.688 5.57 1 98.56 110 PHE B C 1
ATOM 2107 O O . PHE B 1 110 ? -2.951 -20.078 6.617 1 98.56 110 PHE B O 1
ATOM 2114 N N . ALA B 1 111 ? -3.955 -21.656 5.52 1 97.75 111 ALA B N 1
ATOM 2115 C CA . ALA B 1 111 ? -4.52 -22.234 6.734 1 97.75 111 ALA B CA 1
ATOM 2116 C C . ALA B 1 111 ? -4.281 -23.734 6.785 1 97.75 111 ALA B C 1
ATOM 2118 O O . ALA B 1 111 ? -4.801 -24.484 5.949 1 97.75 111 ALA B O 1
ATOM 2119 N N . ASP B 1 112 ? -3.559 -24.109 7.785 1 92.81 112 ASP B N 1
ATOM 2120 C CA . ASP B 1 112 ? -3.309 -25.531 7.949 1 92.81 112 ASP B CA 1
ATOM 2121 C C . ASP B 1 112 ? -4.609 -26.297 8.188 1 92.81 112 ASP B C 1
ATOM 2123 O O . ASP B 1 112 ? -5.449 -25.875 8.984 1 92.81 112 ASP B O 1
ATOM 2127 N N . GLU B 1 113 ? -4.719 -27.344 7.41 1 92.81 113 GLU B N 1
ATOM 2128 C CA . GLU B 1 113 ? -5.801 -28.297 7.648 1 92.81 113 GLU B CA 1
ATOM 2129 C C . GLU B 1 113 ? -5.258 -29.703 7.863 1 92.81 113 GLU B C 1
ATOM 2131 O O . GLU B 1 113 ? -4.055 -29.938 7.727 1 92.81 113 GLU B O 1
ATOM 2136 N N . GLN B 1 114 ? -6.066 -30.578 8.352 1 86.44 114 GLN B N 1
ATOM 2137 C CA . GLN B 1 114 ? -5.641 -31.922 8.727 1 86.44 114 GLN B CA 1
ATOM 2138 C C . GLN B 1 114 ? -4.91 -32.594 7.574 1 86.44 114 GLN B C 1
ATOM 2140 O O . GLN B 1 114 ? -3.873 -33.25 7.785 1 86.44 114 GLN B O 1
ATOM 2145 N N . VAL B 1 115 ? -5.383 -32.562 6.383 1 87.88 115 VAL B N 1
ATOM 2146 C CA . VAL B 1 115 ? -4.801 -33.281 5.246 1 87.88 115 VAL B CA 1
ATOM 2147 C C . VAL B 1 115 ? -4.199 -32.25 4.266 1 87.88 115 VAL B C 1
ATOM 2149 O O . VAL B 1 115 ? -4.035 -32.562 3.08 1 87.88 115 VAL B O 1
ATOM 2152 N N . GLY B 1 116 ? -3.59 -31.125 4.77 1 94.75 116 GLY B N 1
ATOM 2153 C CA . GLY B 1 116 ? -2.986 -30.172 3.855 1 94.75 116 GLY B CA 1
ATOM 2154 C C . GLY B 1 116 ? -3.188 -28.734 4.281 1 94.75 116 GLY B C 1
ATOM 2155 O O . GLY B 1 116 ? -3.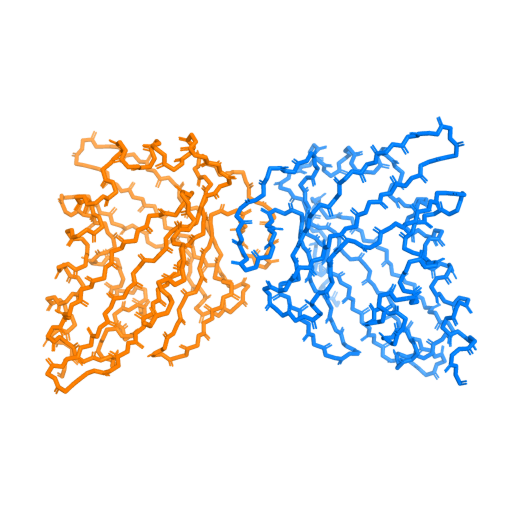17 -28.422 5.477 1 94.75 116 GLY B O 1
ATOM 2156 N N . CYS B 1 117 ? -3.26 -27.859 3.236 1 98.19 117 CYS B N 1
ATOM 2157 C CA . CYS B 1 117 ? -3.334 -26.438 3.516 1 98.19 117 CYS B CA 1
ATOM 2158 C C . CYS B 1 117 ? -4.43 -25.766 2.689 1 98.19 117 CYS B C 1
ATOM 2160 O O . CYS B 1 117 ? -4.457 -25.906 1.465 1 98.19 117 CYS B O 1
ATOM 2162 N N . ARG B 1 118 ? -5.414 -25.188 3.344 1 98.56 118 ARG B N 1
ATOM 2163 C CA . ARG B 1 118 ? -6.367 -24.344 2.635 1 98.56 118 ARG B CA 1
ATOM 2164 C C . ARG B 1 118 ? -5.695 -23.078 2.119 1 98.56 118 ARG B C 1
ATOM 2166 O O . ARG B 1 118 ? -5.238 -22.25 2.906 1 98.56 118 ARG B O 1
ATOM 2173 N N . TYR B 1 119 ? -5.516 -23.047 0.847 1 98.69 119 TYR B N 1
ATOM 2174 C CA . TYR B 1 119 ? -4.922 -21.922 0.135 1 98.69 119 TYR B CA 1
ATOM 2175 C C . TYR B 1 119 ? -5.996 -21.031 -0.484 1 98.69 119 TYR B C 1
ATOM 2177 O O . TYR B 1 119 ? -6.805 -21.5 -1.289 1 98.69 119 TYR B O 1
ATOM 2185 N N . THR B 1 120 ? -6.027 -19.75 -0.088 1 98.75 120 THR B N 1
ATOM 2186 C CA . THR B 1 120 ? -7.031 -18.828 -0.623 1 98.75 120 THR B CA 1
ATOM 2187 C C . THR B 1 120 ? -6.371 -17.609 -1.252 1 98.75 120 THR B C 1
ATOM 2189 O O . THR B 1 120 ? -5.559 -16.938 -0.612 1 98.75 120 THR B O 1
ATOM 2192 N N . ALA B 1 121 ? -6.66 -17.359 -2.49 1 98.69 121 ALA B N 1
ATOM 2193 C CA . ALA B 1 121 ? -6.297 -16.141 -3.205 1 98.69 121 ALA B CA 1
ATOM 2194 C C . ALA B 1 121 ? -7.5 -15.211 -3.357 1 98.69 121 ALA B C 1
ATOM 2196 O O . ALA B 1 121 ? -8.492 -15.578 -3.992 1 98.69 121 ALA B O 1
ATOM 2197 N N . THR B 1 122 ? -7.477 -14.094 -2.734 1 98.62 122 THR B N 1
ATOM 2198 C CA . THR B 1 122 ? -8.477 -13.047 -2.887 1 98.62 122 THR B CA 1
ATOM 2199 C C . THR B 1 122 ? -7.887 -11.836 -3.604 1 98.62 122 THR B C 1
ATOM 2201 O O . THR B 1 122 ? -6.887 -11.273 -3.158 1 98.62 122 THR B O 1
ATOM 2204 N N . VAL B 1 123 ? -8.492 -11.43 -4.68 1 98.69 123 VAL B N 1
ATOM 2205 C CA . VAL B 1 123 ? -7.984 -10.289 -5.438 1 98.69 123 VAL B CA 1
ATOM 2206 C C . VAL B 1 123 ? -8.992 -9.141 -5.375 1 98.69 123 VAL B C 1
ATOM 2208 O O . VAL B 1 123 ? -10.156 -9.312 -5.727 1 98.69 123 VAL B O 1
ATOM 2211 N N . LEU B 1 124 ? -8.516 -8.016 -4.938 1 98.56 124 LEU B N 1
ATOM 2212 C CA . LEU B 1 124 ? -9.32 -6.809 -4.77 1 98.56 124 LEU B CA 1
ATOM 2213 C C . LEU B 1 124 ? -9.141 -5.867 -5.957 1 98.56 124 LEU B C 1
ATOM 2215 O O . LEU B 1 124 ? -8.023 -5.688 -6.449 1 98.56 124 LEU B O 1
ATOM 2219 N N . HIS B 1 125 ? -10.266 -5.277 -6.383 1 98.12 125 HIS B N 1
ATOM 2220 C CA . HIS B 1 125 ? -10.273 -4.285 -7.453 1 98.12 125 HIS B CA 1
ATOM 2221 C C . HIS B 1 125 ? -10.961 -2.998 -7.008 1 98.12 125 HIS B C 1
ATOM 2223 O O . HIS B 1 125 ? -11.703 -2.994 -6.023 1 98.12 125 HIS B O 1
ATOM 2229 N N . ALA B 1 126 ? -10.734 -1.91 -7.754 1 96.06 126 ALA B N 1
ATOM 2230 C CA . ALA B 1 126 ? -11.312 -0.613 -7.41 1 96.06 126 ALA B CA 1
ATOM 2231 C C . ALA B 1 126 ? -12.805 -0.58 -7.711 1 96.06 126 ALA B C 1
ATOM 2233 O O . ALA B 1 126 ? -13.57 0.1 -7.023 1 96.06 126 ALA B O 1
ATOM 2234 N N . ASP B 1 127 ? -13.133 -1.332 -8.805 1 95.69 127 ASP B N 1
ATOM 2235 C CA . ASP B 1 127 ? -14.508 -1.269 -9.289 1 95.69 127 ASP B CA 1
ATOM 2236 C C . ASP B 1 127 ? -14.891 -2.549 -10.023 1 95.69 127 ASP B C 1
ATOM 2238 O O . ASP B 1 127 ? -14.039 -3.406 -10.273 1 95.69 127 ASP B O 1
ATOM 2242 N N . ASP B 1 128 ? -16.172 -2.65 -10.32 1 96.75 128 ASP B N 1
ATOM 2243 C CA . ASP B 1 128 ? -16.688 -3.848 -10.969 1 96.75 128 ASP B CA 1
ATOM 2244 C C . ASP B 1 128 ? -16.141 -4 -12.375 1 96.75 128 ASP B C 1
ATOM 2246 O O . ASP B 1 128 ? -15.922 -5.117 -12.852 1 96.75 128 ASP B O 1
ATOM 2250 N N . GLU B 1 129 ? -15.977 -2.91 -13 1 96.06 129 GLU B N 1
ATOM 2251 C CA . GLU B 1 129 ? -15.469 -2.957 -14.367 1 96.06 129 GLU B CA 1
ATOM 2252 C C . GLU B 1 129 ? -14.078 -3.594 -14.422 1 96.06 129 GLU B C 1
ATOM 2254 O O . GLU B 1 129 ? -13.828 -4.48 -15.242 1 96.06 129 GLU B O 1
ATOM 2259 N N . THR B 1 130 ? -13.203 -3.164 -13.539 1 96.19 130 THR B N 1
ATOM 2260 C CA . THR B 1 130 ? -11.859 -3.729 -13.484 1 96.19 130 THR B CA 1
ATOM 2261 C C . THR B 1 130 ? -11.906 -5.199 -13.086 1 96.19 130 THR B C 1
ATOM 2263 O O . THR B 1 130 ? -11.156 -6.02 -13.617 1 96.19 130 THR B O 1
ATOM 2266 N N . ARG B 1 131 ? -12.75 -5.5 -12.156 1 97 131 ARG B N 1
ATOM 2267 C CA . ARG B 1 131 ? -12.938 -6.879 -11.727 1 97 131 ARG B CA 1
ATOM 2268 C C . ARG B 1 131 ? -13.359 -7.762 -12.898 1 97 131 ARG B C 1
ATOM 2270 O O . ARG B 1 131 ? -12.805 -8.844 -13.102 1 97 131 ARG B O 1
ATOM 2277 N N . GLU B 1 132 ? -14.344 -7.316 -13.625 1 97.44 132 GLU B N 1
ATOM 2278 C CA . GLU B 1 132 ? -14.844 -8.055 -14.781 1 97.44 132 GLU B CA 1
ATOM 2279 C C . GLU B 1 132 ? -13.75 -8.234 -15.828 1 97.44 132 GLU B C 1
ATOM 2281 O O . GLU B 1 132 ? -13.625 -9.297 -16.438 1 97.44 132 GLU B O 1
ATOM 2286 N N . GLN B 1 133 ? -13.031 -7.223 -16.047 1 96.81 133 GLN B N 1
ATOM 2287 C CA . GLN B 1 133 ? -11.906 -7.301 -16.984 1 96.81 133 GLN B CA 1
ATOM 2288 C C . GLN B 1 133 ? -10.93 -8.398 -16.562 1 96.81 133 GLN B C 1
ATOM 2290 O O . GLN B 1 133 ? -10.484 -9.188 -17.406 1 96.81 133 GLN B O 1
ATOM 2295 N N . HIS B 1 134 ? -10.609 -8.43 -15.297 1 97.31 134 HIS B N 1
ATOM 2296 C CA . HIS B 1 134 ? -9.688 -9.445 -14.797 1 97.31 134 HIS B CA 1
ATOM 2297 C C . HIS B 1 134 ? -10.234 -10.852 -15.039 1 97.31 134 HIS B C 1
ATOM 2299 O O . HIS B 1 134 ? -9.492 -11.742 -15.445 1 97.31 134 HIS B O 1
ATOM 2305 N N . GLU B 1 135 ? -11.445 -11.031 -14.789 1 96.94 135 GLU B N 1
ATOM 2306 C CA . GLU B 1 135 ? -12.086 -12.32 -15.016 1 96.94 135 GLU B CA 1
ATOM 2307 C C . GLU B 1 135 ? -12.016 -12.719 -16.484 1 96.94 135 GLU B C 1
ATOM 2309 O O . GLU B 1 135 ? -11.695 -13.867 -16.812 1 96.94 135 GLU B O 1
ATOM 2314 N N . GLN B 1 136 ? -12.273 -11.734 -17.312 1 96.19 136 GLN B N 1
ATOM 2315 C CA . GLN B 1 136 ? -12.281 -11.977 -18.766 1 96.19 136 GLN B CA 1
ATOM 2316 C C . GLN B 1 136 ? -10.875 -12.273 -19.281 1 96.19 136 GLN B C 1
ATOM 2318 O O . GLN B 1 136 ? -10.711 -13.031 -20.234 1 96.19 136 GLN B O 1
ATOM 2323 N N . MET B 1 137 ? -9.875 -11.734 -18.672 1 93.19 137 MET B N 1
ATOM 2324 C CA . MET B 1 137 ? -8.477 -11.977 -19.031 1 93.19 137 MET B CA 1
ATOM 2325 C C . MET B 1 137 ? -8.055 -13.398 -18.672 1 93.19 137 MET B C 1
ATOM 2327 O O . MET B 1 137 ? -6.973 -13.844 -19.047 1 93.19 137 MET B O 1
ATOM 2331 N N . GLY B 1 138 ? -8.969 -14.102 -17.875 1 94.56 138 GLY B N 1
ATOM 2332 C CA . GLY B 1 138 ? -8.68 -15.484 -17.547 1 94.56 138 GLY B CA 1
ATOM 2333 C C . GLY B 1 138 ? -8.195 -15.664 -16.109 1 94.56 138 GLY B C 1
ATOM 2334 O O . GLY B 1 138 ? -7.285 -16.453 -15.859 1 94.56 138 GLY B O 1
ATOM 2335 N N . PHE B 1 139 ? -8.695 -14.914 -15.234 1 95.19 139 PHE B N 1
ATOM 2336 C CA . PHE B 1 139 ? -8.32 -15.016 -13.828 1 95.19 139 PHE B CA 1
ATOM 2337 C C . PHE B 1 139 ? -8.469 -16.453 -13.328 1 95.19 139 PHE B C 1
ATOM 2339 O O . PHE B 1 139 ? -7.496 -17.062 -12.867 1 95.19 139 PHE B O 1
ATOM 2346 N N . PHE B 1 140 ? -9.617 -16.953 -13.438 1 96.69 140 PHE B N 1
ATOM 2347 C CA . PHE B 1 140 ? -9.883 -18.266 -12.859 1 96.69 140 PHE B CA 1
ATOM 2348 C C . PHE B 1 140 ? -9.016 -19.344 -13.516 1 96.69 140 PHE B C 1
ATOM 2350 O O . PHE B 1 140 ? -8.352 -20.125 -12.828 1 96.69 140 PHE B O 1
ATOM 2357 N N . GLU B 1 141 ? -8.961 -19.312 -14.758 1 97.06 141 GLU B N 1
ATOM 2358 C CA . GLU B 1 141 ? -8.156 -20.312 -15.453 1 97.06 141 GLU B CA 1
ATOM 2359 C C . GLU B 1 141 ? -6.676 -20.156 -15.109 1 97.06 141 GLU B C 1
ATOM 2361 O O . GLU B 1 141 ? -6.035 -21.109 -14.664 1 97.06 141 GLU B O 1
ATOM 2366 N N . GLY B 1 142 ? -6.102 -19 -15.32 1 97.12 142 GLY B N 1
ATOM 2367 C CA . GLY B 1 142 ? -4.684 -18.75 -15.094 1 97.12 142 GLY B CA 1
ATOM 2368 C C . GLY B 1 142 ? -4.254 -19 -13.664 1 97.12 142 GLY B C 1
ATOM 2369 O O . GLY B 1 142 ? -3.246 -19.656 -13.414 1 97.12 142 GLY B O 1
ATOM 2370 N N . TRP B 1 143 ? -4.977 -18.469 -12.719 1 97.88 143 TRP B N 1
ATOM 2371 C CA . TRP B 1 143 ? -4.59 -18.594 -11.312 1 97.88 143 TRP B CA 1
ATOM 2372 C C . TRP B 1 143 ? -4.719 -20.031 -10.828 1 97.88 143 TRP B C 1
ATOM 2374 O O . TRP B 1 143 ? -3.936 -20.484 -9.992 1 97.88 143 TRP B O 1
ATOM 2384 N N . ASN B 1 144 ? -5.746 -20.75 -11.375 1 98.38 144 ASN B N 1
ATOM 2385 C CA . ASN B 1 144 ? -5.844 -22.156 -10.992 1 98.38 144 ASN B CA 1
ATOM 2386 C C . ASN B 1 144 ? -4.664 -22.953 -11.516 1 98.38 144 ASN B C 1
ATOM 2388 O O . ASN B 1 144 ? -4.164 -23.859 -10.836 1 98.38 144 ASN B O 1
ATOM 2392 N N . ILE B 1 145 ? -4.262 -22.672 -12.75 1 98.44 145 ILE B N 1
ATOM 2393 C CA . ILE B 1 145 ? -3.08 -23.344 -13.289 1 98.44 145 ILE B CA 1
ATOM 2394 C C . ILE B 1 145 ? -1.876 -23.062 -12.391 1 98.44 145 ILE B C 1
ATOM 2396 O O . ILE B 1 145 ? -1.144 -23.984 -12.023 1 98.44 145 ILE B O 1
ATOM 2400 N N . VAL B 1 146 ? -1.65 -21.828 -11.969 1 98.44 146 VAL B N 1
ATOM 2401 C CA . VAL B 1 146 ? -0.489 -21.453 -11.172 1 98.44 146 VAL B CA 1
ATOM 2402 C C . VAL B 1 146 ? -0.589 -22.094 -9.789 1 98.44 146 VAL B C 1
ATOM 2404 O O . VAL B 1 146 ? 0.423 -22.5 -9.203 1 98.44 146 VAL B O 1
ATOM 2407 N N . ILE B 1 147 ? -1.783 -22.219 -9.25 1 98.75 147 ILE B N 1
ATOM 2408 C CA . ILE B 1 147 ? -1.97 -22.859 -7.953 1 98.75 147 ILE B CA 1
ATOM 2409 C C . ILE B 1 147 ? -1.631 -24.344 -8.055 1 98.75 147 ILE B C 1
ATOM 2411 O O . ILE B 1 147 ? -1.028 -24.906 -7.141 1 98.75 147 ILE B O 1
ATOM 2415 N N . ASP B 1 148 ? -2.039 -25.016 -9.141 1 98.75 148 ASP B N 1
ATOM 2416 C CA . ASP B 1 148 ? -1.628 -26.406 -9.383 1 98.75 148 ASP B CA 1
ATOM 2417 C C . ASP B 1 148 ? -0.107 -26.516 -9.43 1 98.75 148 ASP B C 1
ATOM 2419 O O . ASP B 1 148 ? 0.471 -27.422 -8.812 1 98.75 148 ASP B O 1
ATOM 2423 N N . GLN B 1 149 ? 0.496 -25.641 -10.211 1 98.88 149 GLN B N 1
ATOM 2424 C CA . GLN B 1 149 ? 1.949 -25.641 -10.344 1 98.88 149 GLN B CA 1
ATOM 2425 C C . GLN B 1 149 ? 2.625 -25.438 -8.992 1 98.88 149 GLN B C 1
ATOM 2427 O O . GLN B 1 149 ? 3.619 -26.094 -8.688 1 98.88 149 GLN B O 1
ATOM 2432 N N . LEU B 1 150 ? 2.1 -24.531 -8.164 1 98.81 150 LEU B N 1
ATOM 2433 C CA . LEU B 1 150 ? 2.598 -24.266 -6.82 1 98.81 150 LEU B CA 1
ATOM 2434 C C . LEU B 1 150 ? 2.52 -25.516 -5.953 1 98.81 150 LEU B C 1
ATOM 2436 O O . LEU B 1 150 ? 3.496 -25.875 -5.297 1 98.81 150 LEU B O 1
ATOM 2440 N N . ASN B 1 151 ? 1.336 -26.109 -5.953 1 98.62 151 ASN B N 1
ATOM 2441 C CA . ASN B 1 151 ? 1.14 -27.328 -5.176 1 98.62 151 ASN B CA 1
ATOM 2442 C C . ASN B 1 151 ? 2.135 -28.406 -5.574 1 98.62 151 ASN B C 1
ATOM 2444 O O . ASN B 1 151 ? 2.764 -29.031 -4.715 1 98.62 151 ASN B O 1
ATOM 2448 N N . ASP B 1 152 ? 2.238 -28.656 -6.859 1 98.62 152 ASP B N 1
ATOM 2449 C CA . ASP B 1 152 ? 3.137 -29.688 -7.367 1 98.62 152 ASP B CA 1
ATOM 2450 C C . ASP B 1 152 ? 4.578 -29.422 -6.941 1 98.62 152 ASP B C 1
ATOM 2452 O O . ASP B 1 152 ? 5.27 -30.328 -6.469 1 98.62 152 ASP B O 1
ATOM 2456 N N . LEU B 1 153 ? 5.016 -28.203 -7.105 1 98.75 153 LEU B N 1
ATOM 2457 C CA . LEU B 1 153 ? 6.363 -27.844 -6.684 1 98.75 153 LEU B CA 1
ATOM 2458 C C . LEU B 1 153 ? 6.543 -28.062 -5.184 1 98.75 153 LEU B C 1
ATOM 2460 O O . LEU B 1 153 ? 7.527 -28.656 -4.75 1 98.75 153 LEU B O 1
ATOM 2464 N N . ALA B 1 154 ? 5.566 -27.547 -4.391 1 98.38 154 ALA B N 1
ATOM 2465 C CA . ALA B 1 154 ? 5.656 -27.594 -2.934 1 98.38 154 ALA B CA 1
ATOM 2466 C C . ALA B 1 154 ? 5.77 -29.031 -2.447 1 98.38 154 ALA B C 1
ATOM 2468 O O . ALA B 1 154 ? 6.453 -29.312 -1.46 1 98.38 154 ALA B O 1
ATOM 2469 N N . LEU B 1 155 ? 5.129 -29.953 -3.117 1 97.62 155 LEU B N 1
ATOM 2470 C CA . LEU B 1 155 ? 5.176 -31.375 -2.748 1 97.62 155 LEU B CA 1
ATOM 2471 C C . LEU B 1 155 ? 6.582 -31.938 -2.926 1 97.62 155 LEU B C 1
ATOM 2473 O O . LEU B 1 155 ? 6.938 -32.938 -2.305 1 97.62 155 LEU B O 1
ATOM 2477 N N . THR B 1 156 ? 7.355 -31.281 -3.74 1 97.69 156 THR B N 1
ATOM 2478 C CA . THR B 1 156 ? 8.727 -31.734 -3.938 1 97.69 156 THR B CA 1
ATOM 2479 C C . THR B 1 156 ? 9.656 -31.109 -2.893 1 97.69 156 THR B C 1
ATOM 2481 O O . THR B 1 156 ? 10.812 -31.516 -2.771 1 97.69 156 THR B O 1
ATOM 2484 N N . LEU B 1 157 ? 9.32 -30.125 -2.219 1 95.12 157 LEU B N 1
ATOM 2485 C CA . LEU B 1 157 ? 10.125 -29.391 -1.255 1 95.12 157 LEU B CA 1
ATOM 2486 C C . LEU B 1 157 ? 9.953 -29.953 0.149 1 95.12 157 LEU B C 1
ATOM 2488 O O . LEU B 1 157 ? 10.602 -29.5 1.093 1 95.12 157 LEU B O 1
ATOM 2492 N N . ARG B 1 158 ? 9.102 -30.922 0.32 1 82.25 158 ARG B N 1
ATOM 2493 C CA . ARG B 1 158 ? 8.859 -31.547 1.62 1 82.25 158 ARG B CA 1
ATOM 2494 C C . ARG B 1 158 ? 10.094 -32.281 2.107 1 82.25 158 ARG B C 1
ATOM 2496 O O . ARG B 1 158 ? 10.898 -32.75 1.3 1 82.25 158 ARG B O 1
#